Protein AF-A0ABD0AKC5-F1 (afdb_monomer_lite)

Organism: Limosilactobacillus fermentum (NCBI:txid1613)

Foldseek 3Di:
DAPQQAPPALQQTQGPHHPDDPVLVQLLVQLLVCLVVVVDPVSVVLVCLCVVCVVLPVPDDDDNVSCPSVSVSSVNSSVSSVVVVCVVCVVCVVVVVVVVVVVVVVVVCSSVVRLRNDWDVVLLVVLVVVVQVQAQAEEEDDPDQCVVVVCCVSVPDDPQLQLCWAPHRPDPVDPDHGATGRRYGYDDPPDDDDARYKYWYFPVCCVRCVVVCPQWAFDDWDATSNTITTITTHD

pLDDT: mean 89.22, std 8.72, range [54.69, 97.62]

Sequence (235 aa):
MFLHGSDSLAWNSVPGYGAYYAFALPFFLMGLYVIIKRRKIYDWFILANLIAVIPTLMIVIPNYNHWIFLHFPVLLTIAIGVNLVTQRVREIVPVMIVTYAISLGMFIPAYFNQAGTGWIIQSANVLKTLETNNYKKVYFTSSQGDFLLMVRDFLPVSPYKYQATKDHPYSKTILAVSSKYDNFETLTPETKVKSNSLILVDQSLLPQVQGMLGKDKYQKTVTINNIKYNVYYHA

Radius of gyration: 25.59 Å; chains: 1; bounding box: 60×28×72 Å

Secondary structure (DSSP, 8-state):
-TTTS--S-TTT-BTTB-SS-GGGHHHHHHHHHHHHHH--HHHHHHHHHHHHHHHHHHHS---TTTTHHHHHHHHHHHHHHHHHHHHH-TTHHHHHHHHHHHHHHHHHHHHHT-TTSS--THHHHHHHHTTGGGSSEEEEE-S-TTHHHHHHHHS---HHHHHHHSSSTT-SS--S-SSEETTEEE--TT--PPSSEEEEEETTTHHHHTTT-TT-EEEEEEEETTEEEEEEEE-

Structure (mmCIF, N/CA/C/O backbone):
data_AF-A0ABD0AKC5-F1
#
_entry.id   AF-A0ABD0AKC5-F1
#
loop_
_atom_site.group_PDB
_atom_site.id
_atom_site.type_symbol
_atom_site.label_atom_id
_atom_site.label_alt_id
_atom_site.label_comp_id
_atom_site.label_asym_id
_atom_site.label_entity_id
_atom_site.label_seq_id
_atom_site.pdbx_PDB_ins_code
_atom_site.Cartn_x
_atom_site.Cartn_y
_atom_site.Cartn_z
_atom_site.occupancy
_atom_site.B_iso_or_equiv
_atom_site.auth_seq_id
_atom_site.auth_comp_id
_atom_site.auth_asym_id
_atom_site.auth_atom_id
_atom_site.pdbx_PDB_model_num
ATOM 1 N N . MET A 1 1 ? -5.461 11.783 8.874 1.00 62.78 1 MET A N 1
ATOM 2 C CA . MET A 1 1 ? -5.815 10.368 9.111 1.00 62.78 1 MET A CA 1
ATOM 3 C C . MET A 1 1 ? -7.200 10.153 9.730 1.00 62.78 1 MET A C 1
ATOM 5 O O . MET A 1 1 ? -8.075 9.751 8.985 1.00 62.78 1 MET A O 1
ATOM 9 N N . PHE A 1 2 ? -7.471 10.449 11.014 1.00 61.47 2 PHE A N 1
ATOM 10 C CA . PHE A 1 2 ? -8.797 10.153 11.610 1.00 61.47 2 PHE A CA 1
ATOM 11 C C . PHE A 1 2 ? -9.959 11.009 11.089 1.00 61.47 2 PHE A C 1
ATOM 13 O O . PHE A 1 2 ? -11.057 10.494 10.927 1.00 61.47 2 PHE A O 1
ATOM 20 N N . LEU A 1 3 ? -9.721 12.294 10.807 1.00 62.16 3 LEU A N 1
ATOM 21 C CA . LEU A 1 3 ? -10.761 13.199 10.295 1.00 62.16 3 LEU A CA 1
ATOM 22 C C . LEU A 1 3 ? -10.860 13.177 8.763 1.00 62.16 3 LEU A C 1
ATOM 24 O O . LEU A 1 3 ? -11.950 13.186 8.211 1.00 62.16 3 LEU A O 1
ATOM 28 N N . HIS A 1 4 ? -9.715 13.113 8.077 1.00 64.81 4 HIS A N 1
ATOM 29 C CA . HIS A 1 4 ? -9.645 13.155 6.608 1.00 64.81 4 HIS A CA 1
ATOM 30 C C . HIS A 1 4 ? -9.629 11.774 5.934 1.00 64.81 4 HIS A C 1
ATOM 32 O O . HIS A 1 4 ? -9.607 11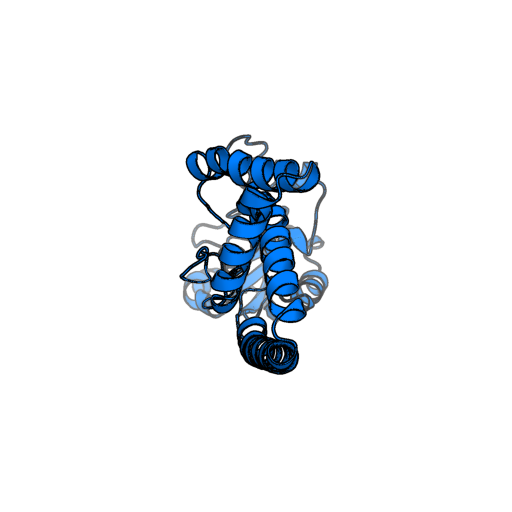.683 4.711 1.00 64.81 4 HIS A O 1
ATOM 38 N N . GLY A 1 5 ? -9.563 10.689 6.706 1.00 66.31 5 GLY A N 1
ATOM 39 C CA . GLY A 1 5 ? -9.538 9.322 6.186 1.00 66.31 5 GLY A CA 1
ATOM 40 C C . GLY A 1 5 ? -8.238 8.875 5.516 1.00 66.31 5 GLY A C 1
ATOM 41 O O . GLY A 1 5 ? -8.074 7.698 5.239 1.00 66.31 5 GLY A O 1
ATOM 42 N N . SER A 1 6 ? -7.273 9.767 5.295 1.00 73.50 6 SER A N 1
ATOM 43 C CA . SER A 1 6 ? -6.054 9.432 4.555 1.00 73.50 6 SER A CA 1
ATOM 44 C C . SER A 1 6 ? -4.778 9.796 5.313 1.00 73.50 6 SER A C 1
ATOM 46 O O . SER A 1 6 ? -4.760 10.733 6.126 1.00 73.50 6 SER A O 1
ATOM 48 N N . ASP A 1 7 ? -3.729 9.014 5.066 1.00 71.50 7 ASP A N 1
ATOM 49 C CA . ASP A 1 7 ? -2.328 9.316 5.376 1.00 71.50 7 ASP A CA 1
ATOM 50 C C . ASP A 1 7 ? -1.549 9.767 4.127 1.00 71.50 7 ASP A C 1
ATOM 52 O O . ASP A 1 7 ? -0.324 9.796 4.157 1.00 71.50 7 ASP A O 1
ATOM 56 N N . SER A 1 8 ? -2.246 10.127 3.039 1.00 72.38 8 SER A N 1
ATOM 57 C CA . SER A 1 8 ? -1.707 10.452 1.706 1.00 72.38 8 SER A CA 1
ATOM 58 C C . SER A 1 8 ? -1.009 9.302 0.969 1.00 72.38 8 SER A C 1
ATOM 60 O O . SER A 1 8 ? -0.543 9.491 -0.152 1.00 72.38 8 SER A O 1
ATOM 62 N N . LEU A 1 9 ? -1.003 8.096 1.543 1.00 71.12 9 LEU A N 1
ATOM 63 C CA . LEU A 1 9 ? -0.465 6.894 0.921 1.00 71.12 9 LEU A CA 1
ATOM 64 C C . LEU A 1 9 ? -1.629 6.011 0.456 1.00 71.12 9 LEU A C 1
ATOM 66 O O . LEU A 1 9 ? -2.340 5.414 1.266 1.00 71.12 9 LEU A O 1
ATOM 70 N N . ALA A 1 10 ? -1.824 5.924 -0.862 1.00 69.31 10 ALA A N 1
ATOM 71 C CA . ALA A 1 10 ? -2.950 5.203 -1.469 1.00 69.31 10 ALA A CA 1
ATOM 72 C C . ALA A 1 10 ? -2.955 3.692 -1.160 1.00 69.31 10 ALA A C 1
ATOM 74 O O . ALA A 1 10 ? -4.002 3.057 -1.200 1.00 69.31 10 ALA A O 1
ATOM 75 N N . TRP A 1 11 ? -1.798 3.120 -0.814 1.00 70.25 11 TRP A N 1
ATOM 76 C CA . TRP A 1 11 ? -1.674 1.715 -0.414 1.00 70.25 11 TRP A CA 1
ATOM 77 C C . TRP A 1 11 ? -2.023 1.458 1.061 1.00 70.25 11 TRP A C 1
ATOM 79 O O . TRP A 1 11 ? -2.238 0.312 1.445 1.00 70.25 11 TRP A O 1
ATOM 89 N N . ASN A 1 12 ? -2.073 2.501 1.897 1.00 73.69 12 ASN A N 1
ATOM 90 C CA . ASN A 1 12 ? -2.395 2.401 3.324 1.00 73.69 12 ASN A CA 1
ATOM 91 C C . ASN A 1 12 ? -3.810 2.890 3.651 1.00 73.69 12 ASN A C 1
ATOM 93 O O . ASN A 1 12 ? -4.319 2.612 4.737 1.00 73.69 12 ASN A O 1
ATOM 97 N N . SER A 1 13 ? -4.423 3.686 2.771 1.00 75.69 13 SER A N 1
ATOM 98 C CA . SER A 1 13 ? -5.664 4.381 3.085 1.00 75.69 13 SER A CA 1
ATOM 99 C C . SER A 1 13 ? -6.552 4.596 1.874 1.00 75.69 13 SER A C 1
ATOM 101 O O . SER A 1 13 ? -6.077 4.906 0.786 1.00 75.69 13 SER A O 1
ATOM 103 N N . VAL A 1 14 ? -7.863 4.500 2.103 1.00 79.19 14 VAL A N 1
ATOM 104 C CA . VAL A 1 14 ? -8.875 4.898 1.125 1.00 79.19 14 VAL A CA 1
ATOM 105 C C . VAL A 1 14 ? -9.334 6.316 1.471 1.00 79.19 14 VAL A C 1
ATOM 107 O O . VAL A 1 14 ? -9.988 6.496 2.500 1.00 79.19 14 VAL A O 1
ATOM 110 N N . PRO A 1 15 ? -9.022 7.340 0.651 1.00 77.44 15 PRO A N 1
ATOM 111 C CA . PRO A 1 15 ? -9.558 8.687 0.809 1.00 77.44 15 PRO A CA 1
ATOM 112 C C . PRO A 1 15 ? -11.043 8.729 1.190 1.00 77.44 15 PRO A C 1
ATOM 114 O O . PRO A 1 15 ? -11.877 8.081 0.562 1.00 77.44 15 PRO A O 1
ATOM 117 N N . GLY A 1 16 ? -11.365 9.496 2.234 1.00 79.75 16 GLY A N 1
ATOM 118 C CA . GLY A 1 16 ? -12.722 9.601 2.782 1.00 79.75 16 GLY A CA 1
ATOM 119 C C . GLY A 1 16 ? -13.092 8.535 3.820 1.00 79.75 16 GLY A C 1
ATOM 120 O O . GLY A 1 16 ? -14.077 8.719 4.531 1.00 79.75 16 GLY A O 1
ATOM 121 N N . TYR A 1 17 ? -12.291 7.478 3.986 1.00 82.31 17 TYR A N 1
ATOM 122 C CA . TYR A 1 17 ? -12.530 6.411 4.961 1.00 82.31 17 TYR A CA 1
ATOM 123 C C . TYR A 1 17 ? -11.398 6.341 5.986 1.00 82.31 17 TYR A C 1
ATOM 125 O O . TYR A 1 17 ? -10.287 5.914 5.692 1.00 82.31 17 TYR A O 1
ATOM 133 N N . GLY A 1 18 ? -11.686 6.784 7.212 1.00 80.25 18 GLY A N 1
ATOM 134 C CA . GLY A 1 18 ? -10.764 6.659 8.342 1.00 80.25 18 GLY A CA 1
ATOM 135 C C . GLY A 1 18 ? -10.612 5.228 8.845 1.00 80.25 18 GLY A C 1
ATOM 136 O O . GLY A 1 18 ? -11.422 4.359 8.538 1.00 80.25 18 GLY A O 1
ATOM 137 N N . ALA A 1 19 ? -9.613 5.014 9.709 1.00 82.19 19 ALA A N 1
ATOM 138 C CA . ALA A 1 19 ? -9.409 3.733 10.402 1.00 82.19 19 ALA A CA 1
ATOM 139 C C . ALA A 1 19 ? -10.653 3.265 11.176 1.00 82.19 19 ALA A C 1
ATOM 141 O O . ALA A 1 19 ? -10.875 2.070 11.349 1.00 82.19 19 ALA A O 1
ATOM 142 N N . TYR A 1 20 ? -11.462 4.221 11.634 1.00 88.12 20 TYR A N 1
ATOM 143 C CA . TYR A 1 20 ? -12.799 3.980 12.154 1.00 88.12 20 TYR A CA 1
ATOM 144 C C . TYR A 1 20 ? -13.758 4.958 11.490 1.00 88.12 20 TYR A C 1
ATOM 146 O O . TYR A 1 20 ? -13.384 6.088 11.161 1.00 88.12 20 TYR A O 1
ATOM 154 N N . TYR A 1 21 ? -15.014 4.552 11.355 1.00 88.06 21 TYR A N 1
ATOM 155 C CA . TYR A 1 21 ? -16.057 5.458 10.904 1.00 88.06 21 TYR A CA 1
ATOM 156 C C . TYR A 1 21 ? -16.278 6.596 11.906 1.00 88.06 21 TYR A C 1
ATOM 158 O O . TYR A 1 21 ? -16.254 6.381 13.117 1.00 88.06 21 TYR A O 1
ATOM 166 N N . ALA A 1 22 ? -16.564 7.804 11.415 1.00 87.69 22 ALA A N 1
ATOM 167 C CA . ALA A 1 22 ? -16.779 8.976 12.268 1.00 87.69 22 ALA A CA 1
ATOM 168 C C . ALA A 1 22 ? -17.939 8.785 13.265 1.00 87.69 22 ALA A C 1
ATOM 170 O O . ALA A 1 22 ? -17.853 9.224 14.411 1.00 87.69 22 ALA A O 1
ATOM 171 N N . PHE A 1 23 ? -18.988 8.050 12.876 1.00 90.31 23 PHE A N 1
ATOM 172 C CA . PHE A 1 23 ? -20.104 7.715 13.768 1.00 90.31 23 PHE A CA 1
ATOM 173 C C . PHE A 1 23 ? -19.713 6.749 14.903 1.00 90.31 23 PHE A C 1
ATOM 175 O O . PHE A 1 23 ? -20.510 6.528 15.811 1.00 90.31 23 PHE A O 1
ATOM 182 N N . ALA A 1 24 ? -18.501 6.178 14.890 1.00 92.75 24 ALA A N 1
ATOM 183 C CA . ALA A 1 24 ? -17.979 5.378 15.995 1.00 92.75 24 ALA A CA 1
ATOM 184 C C . ALA A 1 24 ? -17.499 6.241 17.181 1.00 92.75 24 ALA A C 1
ATOM 186 O O . ALA A 1 24 ? -17.374 5.740 18.300 1.00 92.75 24 ALA A O 1
ATOM 187 N N . LEU A 1 25 ? -17.249 7.540 16.961 1.00 92.94 25 LEU A N 1
ATOM 188 C CA . LEU A 1 25 ? -16.704 8.452 17.970 1.00 92.94 25 LEU A CA 1
ATOM 189 C C . LEU A 1 25 ? -17.579 8.569 19.236 1.00 92.94 25 LEU A C 1
ATOM 191 O O . LEU A 1 25 ? -17.021 8.471 20.330 1.00 92.94 25 LEU A O 1
ATOM 195 N N . PRO A 1 26 ? -18.919 8.704 19.161 1.00 94.19 26 PRO A N 1
ATOM 196 C CA . PRO A 1 26 ? -19.761 8.698 20.357 1.00 94.19 26 PRO A CA 1
ATOM 197 C C . PRO A 1 26 ? -19.602 7.420 21.189 1.00 94.19 26 PRO A C 1
ATOM 199 O O . PRO A 1 26 ? -19.518 7.487 22.414 1.00 94.19 26 PRO A O 1
ATOM 202 N N . PHE A 1 27 ? -19.489 6.255 20.544 1.00 96.19 27 PHE A N 1
ATOM 203 C CA . PHE A 1 27 ? -19.272 4.991 21.250 1.00 96.19 27 PHE A CA 1
ATOM 204 C C . PHE A 1 27 ? -17.883 4.928 21.886 1.00 96.19 27 PHE A C 1
ATOM 206 O O . PHE A 1 27 ? -17.760 4.462 23.014 1.00 96.19 27 PHE A O 1
ATOM 213 N N . PHE A 1 28 ? -16.849 5.454 21.226 1.00 96.56 28 PHE A N 1
ATOM 214 C CA . PHE A 1 28 ? -15.532 5.604 21.845 1.00 96.56 28 PHE A CA 1
ATOM 215 C C . PHE A 1 28 ? -15.601 6.455 23.124 1.00 96.56 28 PHE A C 1
ATOM 217 O O . PHE A 1 28 ? -15.112 6.026 24.167 1.00 96.56 28 PHE A O 1
ATOM 224 N N . LEU A 1 29 ? -16.261 7.619 23.085 1.00 96.94 29 LEU A N 1
ATOM 225 C CA . LEU A 1 29 ? -16.409 8.495 24.255 1.00 96.94 29 LEU A CA 1
ATOM 226 C C . LEU A 1 29 ? -17.190 7.817 25.392 1.00 96.94 29 LEU A C 1
ATOM 228 O O . LEU A 1 29 ? -16.784 7.886 26.553 1.00 96.94 29 LEU A O 1
ATOM 232 N N . MET A 1 30 ? -18.273 7.105 25.065 1.00 96.81 30 MET A N 1
ATOM 233 C CA . MET A 1 30 ? -19.038 6.325 26.044 1.00 96.81 30 MET A CA 1
ATOM 234 C C . MET A 1 30 ? -18.205 5.193 26.651 1.00 96.81 30 MET A C 1
ATOM 236 O O . MET A 1 30 ? -18.252 4.966 27.860 1.00 96.81 30 MET A O 1
ATOM 240 N N . GLY A 1 31 ? -17.414 4.499 25.834 1.00 97.56 31 GLY A N 1
ATOM 241 C CA . GLY A 1 31 ? -16.482 3.477 26.293 1.00 97.56 31 GLY A CA 1
ATOM 242 C C . GLY A 1 31 ? -15.428 4.041 27.237 1.00 97.56 31 GLY A C 1
ATOM 243 O O . GLY A 1 31 ? -15.197 3.472 28.304 1.00 97.56 31 GLY A O 1
ATOM 244 N N . LEU A 1 32 ? -14.856 5.196 26.888 1.00 97.62 32 LEU A N 1
ATOM 245 C CA . LEU A 1 32 ? -13.862 5.899 27.694 1.00 97.62 32 LEU A CA 1
ATOM 246 C C . LEU A 1 32 ? -14.435 6.288 29.066 1.00 97.62 32 LEU A C 1
ATOM 248 O O . LEU A 1 32 ? -13.815 6.035 30.100 1.00 97.62 32 LEU A O 1
ATOM 252 N N . TYR A 1 33 ? -15.661 6.818 29.092 1.00 97.00 33 TYR A N 1
ATOM 253 C CA . TYR A 1 33 ? -16.379 7.098 30.337 1.00 97.00 33 TYR A CA 1
ATOM 254 C C . TYR A 1 33 ? -16.534 5.840 31.209 1.00 97.00 33 TYR A C 1
ATOM 256 O O . TYR A 1 33 ? -16.274 5.878 32.415 1.00 97.00 33 TYR A O 1
ATOM 264 N N . VAL A 1 34 ? -16.919 4.708 30.608 1.00 96.94 34 VAL A N 1
ATOM 265 C CA . VAL A 1 34 ? -17.089 3.441 31.333 1.00 96.94 34 VAL A CA 1
ATOM 266 C C . VAL A 1 34 ? -15.777 2.963 31.939 1.00 96.94 34 VAL A C 1
ATOM 268 O O . VAL A 1 34 ? -15.765 2.638 33.124 1.00 96.94 34 VAL A O 1
ATOM 271 N N . ILE A 1 35 ? -14.686 2.916 31.171 1.00 97.06 35 ILE A N 1
ATOM 272 C CA . ILE A 1 35 ? -13.406 2.385 31.666 1.00 97.06 35 ILE A CA 1
ATOM 273 C C . ILE A 1 35 ? -12.821 3.262 32.783 1.00 97.06 35 ILE A C 1
ATOM 275 O O . ILE A 1 35 ? -12.362 2.731 33.795 1.00 97.06 35 ILE A O 1
ATOM 279 N N . ILE A 1 36 ? -12.943 4.593 32.675 1.00 96.69 36 ILE A N 1
ATOM 280 C CA . ILE A 1 36 ? -12.484 5.545 33.703 1.00 96.69 36 ILE A CA 1
ATOM 281 C C . ILE A 1 36 ? -13.278 5.396 35.009 1.00 96.69 36 ILE A C 1
ATOM 283 O O . ILE A 1 36 ? -12.717 5.554 36.099 1.00 96.69 36 ILE A O 1
ATOM 287 N N . LYS A 1 37 ? -14.579 5.094 34.916 1.00 96.12 37 LYS A N 1
ATOM 288 C CA . LYS A 1 37 ? -15.454 4.924 36.084 1.00 96.12 37 LYS A CA 1
ATOM 289 C C . LYS A 1 37 ? -15.337 3.534 36.712 1.00 96.12 37 LYS A C 1
ATOM 291 O O . LYS A 1 37 ? -15.338 3.417 37.932 1.00 96.12 37 LYS A O 1
ATOM 296 N N . ARG A 1 38 ? -15.271 2.485 35.890 1.00 95.44 38 ARG A N 1
ATOM 297 C CA . ARG A 1 38 ? -15.303 1.080 36.321 1.00 95.44 38 ARG A CA 1
ATOM 298 C C . ARG A 1 38 ? -13.973 0.613 36.913 1.00 95.44 38 ARG A C 1
ATOM 300 O O . ARG A 1 38 ? -14.005 -0.186 37.845 1.00 95.44 38 ARG A O 1
ATOM 307 N N . ARG A 1 39 ? -12.840 1.120 36.406 1.00 91.31 39 ARG A N 1
ATOM 308 C CA . ARG A 1 39 ? -11.480 0.935 36.958 1.00 91.31 39 ARG A CA 1
ATOM 309 C C . ARG A 1 39 ? -11.092 -0.516 37.274 1.00 91.31 39 ARG A C 1
ATOM 311 O O . ARG A 1 39 ? -10.357 -0.768 38.230 1.00 91.31 39 ARG A O 1
ATOM 318 N N . LYS A 1 40 ? -11.568 -1.487 36.493 1.00 94.88 40 LYS A N 1
ATOM 319 C CA . LYS A 1 40 ? -11.130 -2.884 36.634 1.00 94.88 40 LYS A CA 1
ATOM 320 C C . LYS A 1 40 ? -9.735 -3.078 36.042 1.00 94.88 40 LYS A C 1
ATOM 322 O O . LYS A 1 40 ? -9.261 -2.254 35.269 1.00 94.88 40 LYS A O 1
ATOM 327 N N . ILE A 1 41 ? -9.080 -4.192 36.366 1.00 95.06 41 ILE A N 1
ATOM 328 C CA . ILE A 1 41 ? -7.706 -4.470 35.909 1.00 95.06 41 ILE A CA 1
ATOM 329 C C . ILE A 1 41 ? -7.546 -4.378 34.381 1.00 95.06 41 ILE A C 1
ATOM 331 O O . ILE A 1 41 ? -6.589 -3.796 33.882 1.00 95.06 41 ILE A O 1
ATOM 335 N N . TYR A 1 42 ? -8.529 -4.868 33.629 1.00 93.81 42 TYR A N 1
ATOM 336 C CA . TYR A 1 42 ? -8.536 -4.783 32.171 1.00 93.81 42 TYR A CA 1
ATOM 337 C C . TYR A 1 42 ? -8.838 -3.366 31.650 1.00 93.81 42 TYR A C 1
ATOM 339 O O . TYR A 1 42 ? -8.382 -3.010 30.569 1.00 93.81 42 TYR A O 1
ATOM 347 N N . ASP A 1 43 ? -9.549 -2.534 32.419 1.00 95.69 43 ASP A N 1
ATOM 348 C CA . ASP A 1 43 ? -9.749 -1.117 32.086 1.00 95.69 43 ASP A CA 1
ATOM 349 C C . ASP A 1 43 ? -8.420 -0.361 32.204 1.00 95.69 43 ASP A C 1
ATOM 351 O O . ASP A 1 43 ? -8.073 0.424 31.324 1.00 95.69 43 ASP A O 1
ATOM 355 N N . TRP A 1 44 ? -7.635 -0.657 33.247 1.00 95.19 44 TRP A N 1
ATOM 356 C CA . TRP A 1 44 ? -6.282 -0.122 33.410 1.00 95.19 44 TRP A CA 1
ATOM 357 C C . TRP A 1 44 ? -5.347 -0.551 32.289 1.00 95.19 44 TRP A C 1
ATOM 359 O O . TRP A 1 44 ? -4.584 0.275 31.800 1.00 95.19 44 TRP A O 1
ATOM 369 N N . PHE A 1 45 ? -5.438 -1.802 31.838 1.00 94.94 45 PHE A N 1
ATOM 370 C CA . PHE A 1 45 ? -4.678 -2.263 30.680 1.00 94.94 45 PHE A CA 1
ATOM 371 C C . PHE A 1 45 ? -5.021 -1.459 29.416 1.00 94.94 45 PHE A C 1
ATOM 373 O O . PHE A 1 45 ? -4.118 -0.984 28.729 1.00 94.94 45 PHE A O 1
ATOM 380 N N . ILE A 1 46 ? -6.309 -1.242 29.126 1.00 95.75 46 ILE A N 1
ATOM 381 C CA . ILE A 1 46 ? -6.742 -0.445 27.965 1.00 95.75 46 ILE A CA 1
ATOM 382 C C . ILE A 1 46 ? -6.253 1.007 28.086 1.00 95.75 46 ILE A C 1
ATOM 384 O O . ILE A 1 46 ? -5.679 1.539 27.136 1.00 95.75 46 ILE A O 1
ATOM 388 N N . LEU A 1 47 ? -6.429 1.635 29.253 1.00 95.81 47 LEU A N 1
ATOM 389 C CA . LEU A 1 47 ? -5.986 3.011 29.507 1.00 95.81 47 LEU A CA 1
ATOM 390 C C . LEU A 1 47 ? -4.464 3.157 29.392 1.00 95.81 47 LEU A C 1
ATOM 392 O O . LEU A 1 47 ? -3.990 4.100 28.764 1.00 95.81 47 LEU A O 1
ATOM 396 N N . ALA A 1 48 ? -3.702 2.212 29.944 1.00 94.38 48 ALA A N 1
ATOM 397 C CA . ALA A 1 48 ? -2.249 2.199 29.830 1.00 94.38 48 ALA A CA 1
ATOM 398 C C . ALA A 1 48 ? -1.809 2.110 28.364 1.00 94.38 48 ALA A C 1
ATOM 400 O O . ALA A 1 48 ? -0.921 2.853 27.963 1.00 94.38 48 ALA A O 1
ATOM 401 N N . ASN A 1 49 ? -2.467 1.281 27.544 1.00 93.06 49 ASN A N 1
ATOM 402 C CA . ASN A 1 49 ? -2.189 1.209 26.107 1.00 93.06 49 ASN A CA 1
ATOM 403 C C . ASN A 1 49 ? -2.522 2.526 25.384 1.00 93.06 49 ASN A C 1
ATOM 405 O O . ASN A 1 49 ? -1.715 2.992 24.585 1.00 93.06 49 ASN A O 1
ATOM 409 N N . LEU A 1 50 ? -3.663 3.163 25.682 1.00 93.19 50 LEU A N 1
ATOM 410 C CA . LEU A 1 50 ? -4.008 4.471 25.101 1.00 93.19 50 LEU A CA 1
ATOM 411 C C . LEU A 1 50 ? -2.947 5.534 25.417 1.00 93.19 50 LEU A C 1
ATOM 413 O O . LEU A 1 50 ? -2.566 6.305 24.540 1.00 93.19 50 LEU A O 1
ATOM 417 N N . ILE A 1 51 ? -2.450 5.556 26.656 1.00 93.00 51 ILE A N 1
ATOM 418 C CA . ILE A 1 51 ? -1.430 6.513 27.102 1.00 93.00 51 ILE A CA 1
ATOM 419 C C . ILE A 1 51 ? -0.057 6.171 26.506 1.00 93.00 51 ILE A C 1
ATOM 421 O O . ILE A 1 51 ? 0.652 7.065 26.051 1.00 93.00 51 ILE A O 1
ATOM 425 N N . ALA A 1 52 ? 0.311 4.889 26.454 1.00 90.31 52 ALA A N 1
ATOM 426 C CA . ALA A 1 52 ? 1.606 4.424 25.955 1.00 90.31 52 ALA A CA 1
ATOM 427 C C . ALA A 1 52 ? 1.835 4.731 24.467 1.00 90.31 52 ALA A C 1
ATOM 429 O O . ALA A 1 52 ? 2.978 4.802 24.018 1.00 90.31 52 ALA A O 1
ATOM 430 N N . VAL A 1 53 ? 0.767 4.949 23.698 1.00 87.75 53 VAL A N 1
ATOM 431 C CA . VAL A 1 53 ? 0.881 5.351 22.294 1.00 87.75 53 VAL A CA 1
ATOM 432 C C . VAL A 1 53 ? 1.250 6.836 22.147 1.00 87.75 53 VAL A C 1
ATOM 434 O O . VAL A 1 53 ? 1.869 7.192 21.147 1.00 87.75 53 VAL A O 1
ATOM 437 N N . ILE A 1 54 ? 0.978 7.698 23.140 1.00 87.94 54 ILE A N 1
ATOM 438 C CA . ILE A 1 54 ? 1.244 9.150 23.062 1.00 87.94 54 ILE A CA 1
ATOM 439 C C . ILE A 1 54 ? 2.711 9.464 22.709 1.00 87.94 54 ILE A C 1
ATOM 441 O O . ILE A 1 54 ? 2.919 10.207 21.750 1.00 87.94 54 ILE A O 1
ATOM 445 N N . PRO A 1 55 ? 3.738 8.884 23.368 1.00 87.69 55 PRO A N 1
ATOM 446 C CA . PRO A 1 55 ? 5.131 9.104 22.973 1.00 87.69 55 PRO A CA 1
ATOM 447 C C . PRO A 1 55 ? 5.420 8.728 21.514 1.00 87.69 55 PRO A C 1
ATOM 449 O O . PRO A 1 55 ? 6.130 9.447 20.817 1.00 87.69 55 PRO A O 1
ATOM 452 N N . THR A 1 56 ? 4.826 7.636 21.023 1.00 81.62 56 THR A N 1
ATOM 453 C CA . THR A 1 56 ? 4.993 7.195 19.628 1.00 81.62 56 THR A CA 1
ATOM 454 C C . THR A 1 56 ? 4.428 8.234 18.657 1.00 81.62 56 THR A C 1
ATOM 456 O O . THR A 1 56 ? 5.073 8.549 17.660 1.00 81.62 56 THR A O 1
ATOM 459 N N . LEU A 1 57 ? 3.269 8.823 18.983 1.00 80.12 57 LEU A N 1
ATOM 460 C CA . LEU A 1 57 ? 2.651 9.900 18.197 1.00 80.12 57 LEU A CA 1
ATOM 461 C C . LEU A 1 57 ? 3.499 11.177 18.155 1.00 80.12 57 LEU A C 1
ATOM 463 O O . LEU A 1 57 ? 3.371 11.952 17.212 1.00 80.12 57 LEU A O 1
ATOM 467 N N . MET A 1 58 ? 4.332 11.411 19.173 1.00 84.56 58 MET A N 1
ATOM 468 C CA . MET A 1 58 ? 5.187 12.598 19.261 1.00 84.56 58 MET A CA 1
ATOM 469 C C . MET A 1 58 ? 6.515 12.441 18.510 1.00 84.56 58 MET A C 1
ATOM 471 O O . MET A 1 58 ? 7.087 13.441 18.087 1.00 84.56 58 MET A O 1
ATOM 475 N N . ILE A 1 59 ? 7.019 11.212 18.362 1.00 86.12 59 ILE A N 1
ATOM 476 C CA . ILE A 1 59 ? 8.341 10.936 17.773 1.00 86.12 59 ILE A CA 1
ATOM 477 C C . ILE A 1 59 ? 8.236 10.581 16.286 1.00 86.12 59 ILE A C 1
ATOM 479 O O . ILE A 1 59 ? 9.105 10.945 15.495 1.00 86.12 59 ILE A O 1
ATOM 483 N N . VAL A 1 60 ? 7.191 9.848 15.897 1.00 82.12 60 VAL A N 1
ATOM 484 C CA . VAL A 1 60 ? 7.068 9.271 14.556 1.00 82.12 60 VAL A CA 1
ATOM 485 C C . VAL A 1 60 ? 6.025 10.032 13.754 1.00 82.12 60 VAL A C 1
ATOM 487 O O . VAL A 1 60 ? 4.917 10.249 14.240 1.00 82.12 60 VAL A O 1
ATOM 490 N N . ILE A 1 61 ? 6.345 10.370 12.497 1.00 80.88 61 ILE A N 1
ATOM 491 C CA . ILE A 1 61 ? 5.366 10.939 11.563 1.00 80.88 61 ILE A CA 1
ATOM 492 C C . ILE A 1 61 ? 4.212 9.934 11.394 1.00 80.88 61 ILE A C 1
ATOM 494 O O . ILE A 1 61 ? 4.427 8.815 10.908 1.00 80.88 61 ILE A O 1
ATOM 498 N N . PRO A 1 62 ? 2.986 10.307 11.791 1.00 74.44 62 PRO A N 1
ATOM 499 C CA . PRO A 1 62 ? 1.819 9.447 11.702 1.00 74.44 62 PRO A CA 1
ATOM 500 C C . PRO A 1 62 ? 1.539 8.860 10.321 1.00 74.44 62 PRO A C 1
ATOM 502 O O . PRO A 1 62 ? 1.342 9.596 9.358 1.00 74.44 62 PRO A O 1
ATOM 505 N N . ASN A 1 63 ? 1.405 7.538 10.253 1.00 79.75 63 ASN A N 1
ATOM 506 C CA . ASN A 1 63 ? 0.726 6.842 9.161 1.00 79.75 63 ASN A CA 1
ATOM 507 C C . ASN A 1 63 ? -0.052 5.643 9.733 1.00 79.75 63 ASN A C 1
ATOM 509 O O . ASN A 1 63 ? 0.087 5.325 10.920 1.00 79.75 63 ASN A O 1
ATOM 513 N N . TYR A 1 64 ? -0.863 4.974 8.908 1.00 76.69 64 TYR A N 1
ATOM 514 C CA . TYR A 1 64 ? -1.688 3.851 9.377 1.00 76.69 64 TYR A CA 1
ATOM 515 C C . TYR A 1 64 ? -0.852 2.721 9.999 1.00 76.69 64 TYR A C 1
ATOM 517 O O . TYR A 1 64 ? -1.245 2.153 11.016 1.00 76.69 64 TYR A O 1
ATOM 525 N N . ASN A 1 65 ? 0.342 2.456 9.464 1.00 77.38 65 ASN A N 1
ATOM 526 C CA . ASN A 1 65 ? 1.226 1.397 9.956 1.00 77.38 65 ASN A CA 1
ATOM 527 C C . ASN A 1 65 ? 1.829 1.730 11.329 1.00 77.38 65 ASN A C 1
ATOM 529 O O . ASN A 1 65 ? 1.864 0.881 12.216 1.00 77.38 65 ASN A O 1
ATOM 533 N N . HIS A 1 66 ? 2.258 2.975 11.547 1.00 77.75 66 HIS A N 1
ATOM 534 C CA . 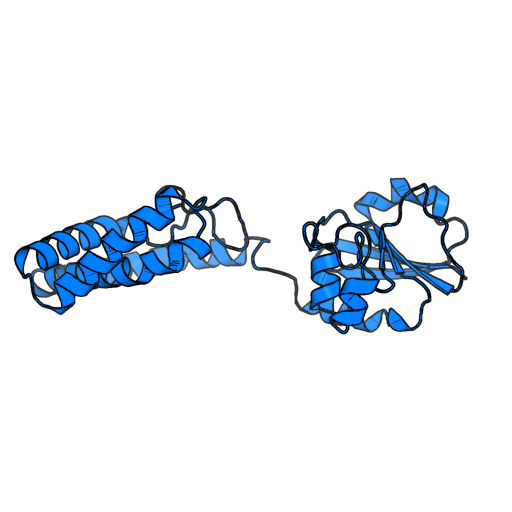HIS A 1 66 ? 2.811 3.422 12.829 1.00 77.75 66 HIS A CA 1
ATOM 535 C C . HIS A 1 66 ? 1.752 3.452 13.938 1.00 77.75 66 HIS A C 1
ATOM 537 O O . HIS A 1 66 ? 2.078 3.343 15.118 1.00 77.75 66 HIS A O 1
ATOM 543 N N . TRP A 1 67 ? 0.478 3.598 13.572 1.00 79.69 67 TRP A N 1
ATOM 544 C CA . TRP A 1 67 ? -0.637 3.694 14.514 1.00 79.69 67 TRP A CA 1
ATOM 545 C C . TRP A 1 67 ? -1.309 2.353 14.806 1.00 79.69 67 TRP A C 1
ATOM 547 O O . TRP A 1 67 ? -2.305 2.319 15.529 1.00 79.69 67 TRP A O 1
ATOM 557 N N . ILE A 1 68 ? -0.741 1.239 14.335 1.00 82.81 68 ILE A N 1
ATOM 558 C CA . ILE A 1 68 ? -1.309 -0.095 14.553 1.00 82.81 68 ILE A CA 1
ATOM 559 C C . ILE A 1 68 ? -1.528 -0.414 16.040 1.00 82.81 68 ILE A C 1
ATOM 561 O O . ILE A 1 68 ? -2.544 -1.000 16.414 1.00 82.81 68 ILE A O 1
ATOM 565 N N . PHE A 1 69 ? -0.639 0.073 16.909 1.00 82.56 69 PHE A N 1
ATOM 566 C CA . PHE A 1 69 ? -0.743 -0.092 18.360 1.00 82.56 69 PHE A CA 1
ATOM 567 C C . PHE A 1 69 ? -1.880 0.723 18.993 1.00 82.56 69 PHE A C 1
ATOM 569 O O . PHE A 1 69 ? -2.357 0.369 20.068 1.00 82.56 69 PHE A O 1
ATOM 576 N N . LEU A 1 70 ? -2.360 1.779 18.326 1.00 88.62 70 LEU A N 1
ATOM 577 C CA . LEU A 1 70 ? -3.537 2.541 18.750 1.00 88.62 70 LEU A CA 1
ATOM 578 C C . LEU A 1 70 ? -4.841 1.814 18.406 1.00 88.62 70 LEU A C 1
ATOM 580 O O . LEU A 1 70 ? -5.846 1.999 19.095 1.00 88.62 70 LEU A O 1
ATOM 584 N N . HIS A 1 71 ? -4.840 0.994 17.349 1.00 88.44 71 HIS A N 1
ATOM 585 C CA . HIS A 1 71 ? -6.053 0.343 16.858 1.00 88.44 71 HIS A CA 1
ATOM 586 C C . HIS A 1 71 ? -6.684 -0.579 17.884 1.00 88.44 71 HIS A C 1
ATOM 588 O O . HIS A 1 71 ? -7.885 -0.492 18.144 1.00 88.44 71 HIS A O 1
ATOM 594 N N . PHE A 1 72 ? -5.865 -1.392 18.537 1.00 89.38 72 PHE A N 1
ATOM 595 C CA . PHE A 1 72 ? -6.337 -2.330 19.539 1.00 89.38 72 PHE A CA 1
ATOM 596 C C . PHE A 1 72 ? -7.071 -1.663 20.727 1.00 89.38 72 PHE A C 1
ATOM 598 O O . PHE A 1 72 ? -8.248 -1.970 20.943 1.00 89.38 72 PHE A O 1
ATOM 605 N N . PRO A 1 73 ? -6.469 -0.719 21.482 1.00 93.56 73 PRO A N 1
ATOM 606 C CA . PRO A 1 73 ? -7.146 -0.101 22.621 1.00 93.56 73 PRO A CA 1
ATOM 607 C C . PRO A 1 73 ? -8.347 0.771 22.223 1.00 93.56 73 PRO A C 1
ATOM 609 O O . PRO A 1 73 ? -9.331 0.827 22.966 1.00 93.56 73 PRO A O 1
ATOM 612 N N . VAL A 1 74 ? -8.323 1.419 21.053 1.00 94.38 74 VAL A N 1
ATOM 613 C CA . VAL A 1 74 ? -9.468 2.214 20.583 1.00 94.38 74 VAL A CA 1
ATOM 614 C C . VAL A 1 74 ? -10.651 1.321 20.216 1.00 94.38 74 VAL A C 1
ATOM 616 O O . VAL A 1 74 ? -11.767 1.605 20.650 1.00 94.38 74 VAL A O 1
ATOM 619 N N . LEU A 1 75 ? -10.429 0.217 19.494 1.00 94.69 75 LEU A N 1
ATOM 620 C CA . LEU A 1 75 ? -11.494 -0.728 19.139 1.00 94.69 75 LEU A CA 1
ATOM 621 C C . LEU A 1 75 ? -12.130 -1.368 20.377 1.00 94.69 75 LEU A C 1
ATOM 623 O O . LEU A 1 75 ? -13.355 -1.456 20.454 1.00 94.69 75 LEU A O 1
ATOM 627 N N . LEU A 1 76 ? -11.326 -1.747 21.377 1.00 95.88 76 LEU A N 1
ATOM 628 C CA . LEU A 1 76 ? -11.848 -2.243 22.655 1.00 95.88 76 LEU A CA 1
ATOM 629 C C . LEU A 1 76 ? -12.701 -1.192 23.369 1.00 95.88 76 LEU A C 1
ATOM 631 O O . LEU A 1 76 ? -13.776 -1.504 23.882 1.00 95.88 76 LEU A O 1
ATOM 635 N N . THR A 1 77 ? -12.253 0.063 23.369 1.00 97.31 77 THR A N 1
ATOM 636 C CA . THR A 1 77 ? -13.005 1.169 23.971 1.00 97.31 77 THR A CA 1
ATOM 637 C C . THR A 1 77 ? -14.336 1.386 23.242 1.00 97.31 77 THR A C 1
ATOM 639 O O . THR A 1 77 ? -15.380 1.444 23.890 1.00 97.31 77 THR A O 1
ATOM 642 N N . ILE A 1 78 ? -14.336 1.410 21.903 1.00 97.06 78 ILE A N 1
ATOM 643 C CA . ILE A 1 78 ? -15.559 1.486 21.087 1.00 97.06 78 ILE A CA 1
ATOM 644 C C . ILE A 1 78 ? -16.501 0.327 21.428 1.00 97.06 78 ILE A C 1
ATOM 646 O O . ILE A 1 78 ? -17.676 0.566 21.699 1.00 97.06 78 ILE A O 1
ATOM 650 N N . ALA A 1 79 ? -16.000 -0.909 21.482 1.00 96.31 79 ALA A N 1
ATOM 651 C CA . ALA A 1 79 ? -16.808 -2.090 21.784 1.00 96.31 79 ALA A CA 1
ATOM 652 C C . ALA A 1 79 ? -17.481 -2.004 23.166 1.00 96.31 79 ALA A C 1
ATOM 654 O O . ALA A 1 79 ? -18.657 -2.343 23.305 1.00 96.31 79 ALA A O 1
ATOM 655 N N . ILE A 1 80 ? -16.775 -1.494 24.182 1.00 97.19 80 ILE A N 1
ATOM 656 C CA . ILE A 1 80 ? -17.348 -1.251 25.516 1.00 97.19 80 ILE A CA 1
ATOM 657 C C . ILE A 1 80 ? -18.487 -0.226 25.443 1.00 97.19 80 ILE A C 1
ATOM 659 O O . ILE A 1 80 ? -19.534 -0.435 26.060 1.00 97.19 80 ILE A O 1
ATOM 663 N N . GLY A 1 81 ? -18.308 0.857 24.684 1.00 97.19 81 GLY A N 1
ATOM 664 C CA . GLY A 1 81 ? -19.344 1.870 24.489 1.00 97.19 81 GLY A CA 1
ATOM 665 C C . GLY A 1 81 ? -20.564 1.345 23.736 1.00 97.19 81 GLY A C 1
ATOM 666 O O . GLY A 1 81 ? -21.691 1.566 24.176 1.00 97.19 81 GLY A O 1
ATOM 667 N N . VAL A 1 82 ? -20.352 0.589 22.654 1.00 96.38 82 VAL A N 1
ATOM 668 C CA . VAL A 1 82 ? -21.422 -0.094 21.911 1.00 96.38 82 VAL A CA 1
ATOM 669 C C . VAL A 1 82 ? -22.200 -1.030 22.832 1.00 96.38 82 VAL A C 1
ATOM 671 O O . VAL A 1 82 ? -23.428 -0.974 22.867 1.00 96.38 82 VAL A O 1
ATOM 674 N N . ASN A 1 83 ? -21.509 -1.847 23.630 1.00 95.81 83 ASN A N 1
ATOM 675 C CA . ASN A 1 83 ? -22.153 -2.772 24.560 1.00 95.81 83 ASN A CA 1
ATOM 676 C C . ASN A 1 83 ? -23.000 -2.029 25.608 1.00 95.81 83 ASN A C 1
ATOM 678 O O . ASN A 1 83 ? -24.141 -2.403 25.856 1.00 95.81 83 ASN A O 1
ATOM 682 N N . LEU A 1 84 ? -22.494 -0.930 26.181 1.00 95.38 84 LEU A N 1
ATOM 683 C CA . LEU A 1 84 ? -23.273 -0.126 27.129 1.00 95.38 84 LEU A CA 1
ATOM 684 C C . LEU A 1 84 ? -24.555 0.431 26.492 1.00 95.38 84 LEU A C 1
ATOM 686 O O . LEU A 1 84 ? -25.621 0.382 27.107 1.00 95.38 84 LEU A O 1
ATOM 690 N N . VAL A 1 85 ? -24.445 0.999 25.290 1.00 94.56 85 VAL A N 1
ATOM 691 C CA . VAL A 1 85 ? -25.571 1.647 24.607 1.00 94.56 85 VAL A CA 1
ATOM 692 C C . VAL A 1 85 ? -26.623 0.615 24.204 1.00 94.56 85 VAL A C 1
ATOM 694 O O . VAL A 1 85 ? -27.797 0.791 24.513 1.00 94.56 85 VAL A O 1
ATOM 697 N N . THR A 1 86 ? -26.204 -0.499 23.607 1.00 94.25 86 THR A N 1
ATOM 698 C CA . THR A 1 86 ? -27.106 -1.570 23.146 1.00 94.25 86 THR A CA 1
ATOM 699 C C . THR A 1 86 ? -27.778 -2.333 24.290 1.00 94.25 86 THR A C 1
ATOM 701 O O . THR A 1 86 ? -28.912 -2.783 24.140 1.00 94.25 86 THR A O 1
ATOM 704 N N . GLN A 1 87 ? -27.140 -2.434 25.462 1.00 93.81 87 GLN A N 1
ATOM 705 C CA . GLN A 1 87 ? -27.779 -2.988 26.662 1.00 93.81 87 GLN A CA 1
ATOM 706 C C . GLN A 1 87 ? -28.901 -2.096 27.207 1.00 93.81 87 GLN A C 1
ATOM 708 O O . GLN A 1 87 ? -29.846 -2.614 27.801 1.00 93.81 87 GLN A O 1
ATOM 713 N N . ARG A 1 88 ? -28.795 -0.772 27.037 1.00 93.50 88 ARG A N 1
ATOM 714 C CA . ARG A 1 88 ? -29.773 0.200 27.552 1.00 93.50 88 ARG A CA 1
ATOM 715 C C . ARG A 1 88 ? -30.878 0.533 26.557 1.00 93.50 88 ARG A C 1
ATOM 717 O O . ARG A 1 88 ? -32.003 0.763 26.977 1.00 93.50 88 ARG A O 1
ATOM 724 N N . VAL A 1 89 ? -30.545 0.580 25.271 1.00 93.62 89 VAL A N 1
ATOM 725 C CA . VAL A 1 89 ? -31.450 0.944 24.177 1.00 93.62 89 VAL A CA 1
ATOM 726 C C . VAL A 1 89 ? -31.332 -0.144 23.120 1.00 93.62 89 VAL A C 1
ATOM 728 O O . VAL A 1 89 ? -30.455 -0.093 22.262 1.00 93.62 89 VAL A O 1
ATOM 731 N N . ARG A 1 90 ? -32.167 -1.181 23.202 1.00 91.50 90 ARG A N 1
ATOM 732 C CA . ARG A 1 90 ? -32.071 -2.332 22.285 1.00 91.50 90 ARG A CA 1
ATOM 733 C C . ARG A 1 90 ? -32.490 -1.962 20.865 1.00 91.50 90 ARG A C 1
ATOM 735 O O . ARG A 1 90 ? -31.978 -2.517 19.898 1.00 91.50 90 ARG A O 1
ATOM 742 N N . GLU A 1 91 ? -33.363 -0.973 20.743 1.00 93.88 91 GLU A N 1
ATOM 743 C CA . GLU A 1 91 ? -33.899 -0.425 19.501 1.00 93.88 91 GLU A CA 1
ATOM 744 C C . GLU A 1 91 ? -32.813 0.226 18.633 1.00 93.88 91 GLU A C 1
ATOM 746 O O . GLU A 1 91 ? -32.986 0.352 17.423 1.00 93.88 91 GLU A O 1
ATOM 751 N N . ILE A 1 92 ? -31.665 0.599 19.213 1.00 93.44 92 ILE A N 1
ATOM 752 C CA . ILE A 1 92 ? -30.551 1.179 18.454 1.00 93.44 92 ILE A CA 1
ATOM 753 C C . ILE A 1 92 ? -29.783 0.132 17.639 1.00 93.44 92 ILE A C 1
ATOM 755 O O . ILE A 1 92 ? -29.124 0.479 16.662 1.00 93.44 92 ILE A O 1
ATOM 759 N N . VAL A 1 93 ? -29.873 -1.153 18.002 1.00 93.88 93 VAL A N 1
ATOM 760 C CA . VAL A 1 93 ? -29.155 -2.246 17.329 1.00 93.88 93 VAL A CA 1
ATOM 761 C C . VAL A 1 93 ? -29.465 -2.305 15.826 1.00 93.88 93 VAL A C 1
ATOM 763 O O . VAL A 1 93 ? -28.512 -2.252 15.045 1.00 93.88 93 VAL A O 1
ATOM 766 N N . PRO A 1 94 ? -30.736 -2.362 15.370 1.00 96.19 94 PRO A N 1
ATOM 767 C CA . PRO A 1 94 ? -31.033 -2.362 13.937 1.00 96.19 94 PRO A CA 1
ATOM 768 C C . PRO A 1 94 ? -30.530 -1.093 13.237 1.00 96.19 94 PRO A C 1
ATOM 770 O O . PRO A 1 94 ? -29.988 -1.186 12.137 1.00 96.19 94 PRO A O 1
ATOM 773 N N . VAL A 1 95 ? -30.621 0.075 13.884 1.00 94.62 95 VAL A N 1
ATOM 774 C CA . VAL A 1 95 ? -30.111 1.343 13.332 1.00 94.62 95 VAL A CA 1
ATOM 775 C C . VAL A 1 95 ? -28.599 1.272 13.111 1.00 94.62 95 VAL A C 1
ATOM 777 O O . VAL A 1 95 ? -28.107 1.662 12.051 1.00 94.62 95 VAL A O 1
ATOM 780 N N . MET A 1 96 ? -27.853 0.727 14.075 1.00 93.81 96 MET A N 1
ATOM 781 C CA . MET A 1 96 ? -26.410 0.528 13.948 1.00 93.81 96 MET A CA 1
ATOM 782 C C . MET A 1 96 ? -26.075 -0.435 12.809 1.00 93.81 96 MET A C 1
ATOM 784 O O . MET A 1 96 ? -25.217 -0.116 11.990 1.00 93.81 96 MET A O 1
ATOM 788 N N . ILE A 1 97 ? -26.766 -1.576 12.720 1.00 94.88 97 ILE A N 1
ATOM 789 C CA . ILE A 1 97 ? -26.552 -2.566 11.652 1.00 94.88 97 ILE A CA 1
ATOM 790 C C . ILE A 1 97 ? -26.752 -1.922 10.278 1.00 94.88 97 ILE A C 1
ATOM 792 O O . ILE A 1 97 ? -25.879 -2.031 9.420 1.00 94.88 97 ILE A O 1
ATOM 796 N N . VAL A 1 98 ? -27.860 -1.200 10.087 1.00 97.12 98 VAL A N 1
ATOM 797 C CA . VAL A 1 98 ? -28.161 -0.487 8.837 1.00 97.12 98 VAL A CA 1
ATOM 798 C C . VAL A 1 98 ? -27.083 0.556 8.529 1.00 97.12 98 VAL A C 1
ATOM 800 O O . VAL A 1 98 ? -26.603 0.627 7.402 1.00 97.12 98 VAL A O 1
ATOM 803 N N . THR A 1 99 ? -26.637 1.317 9.531 1.00 95.00 99 THR A N 1
ATOM 804 C CA . THR A 1 99 ? -25.580 2.333 9.372 1.00 95.00 99 THR A CA 1
ATOM 805 C C . THR A 1 99 ? -24.260 1.714 8.906 1.00 95.00 99 THR A C 1
ATOM 807 O O . THR A 1 99 ? -23.640 2.210 7.961 1.00 95.00 99 THR A O 1
ATOM 810 N N . TYR A 1 100 ? -23.838 0.604 9.520 1.00 93.25 100 TYR A N 1
ATOM 811 C CA . TYR A 1 100 ? -22.644 -0.126 9.093 1.00 93.25 100 TYR A CA 1
ATOM 812 C C . TYR A 1 100 ? -22.819 -0.743 7.702 1.00 93.25 100 TYR A C 1
ATOM 814 O O . TYR A 1 100 ? -21.890 -0.672 6.902 1.00 93.25 100 TYR A O 1
ATOM 822 N N . ALA A 1 101 ? -23.995 -1.289 7.380 1.00 96.25 101 ALA A N 1
ATOM 823 C CA . ALA A 1 101 ? -24.275 -1.863 6.065 1.00 96.25 101 ALA A CA 1
ATOM 824 C C . ALA A 1 101 ? -24.210 -0.809 4.948 1.00 96.25 101 ALA A C 1
ATOM 826 O O . ALA A 1 101 ? -23.570 -1.046 3.926 1.00 96.25 101 ALA A O 1
ATOM 827 N N . ILE A 1 102 ? -24.796 0.376 5.161 1.00 95.62 102 ILE A N 1
ATOM 828 C CA . ILE A 1 102 ? -24.699 1.508 4.224 1.00 95.62 102 ILE A CA 1
ATOM 829 C C . ILE A 1 102 ? -23.238 1.937 4.069 1.00 95.62 102 ILE A C 1
ATOM 831 O O . ILE A 1 102 ? -22.745 2.067 2.951 1.00 95.62 102 ILE A O 1
ATOM 835 N N . SER A 1 103 ? -22.524 2.101 5.184 1.00 92.75 103 SER A N 1
ATOM 836 C CA . SER A 1 103 ? -21.121 2.532 5.169 1.00 92.75 103 SER A CA 1
ATOM 837 C C . SER A 1 103 ? -20.214 1.532 4.448 1.00 92.75 103 SER A C 1
ATOM 839 O O . SER A 1 103 ? -19.311 1.936 3.717 1.00 92.75 103 SER A O 1
ATOM 841 N N . LEU A 1 104 ? -20.473 0.231 4.608 1.00 92.94 104 LEU A N 1
ATOM 842 C CA . LEU A 1 104 ? -19.794 -0.833 3.874 1.00 92.94 104 LEU A CA 1
ATOM 843 C C . LEU A 1 104 ? -20.151 -0.803 2.382 1.00 92.94 104 LEU A C 1
ATOM 845 O O . LEU A 1 104 ? -19.262 -0.897 1.540 1.00 92.94 104 LEU A O 1
ATOM 849 N N . GLY A 1 105 ? -21.431 -0.621 2.049 1.00 94.12 105 GLY A N 1
ATOM 850 C CA . GLY A 1 105 ? -21.898 -0.502 0.667 1.00 94.12 105 GLY A CA 1
ATOM 851 C C . GLY A 1 105 ? -21.267 0.676 -0.077 1.00 94.12 105 GLY A C 1
ATOM 852 O O . GLY A 1 105 ? -20.942 0.547 -1.252 1.00 94.12 105 GLY A O 1
ATOM 853 N N . MET A 1 106 ? -21.022 1.795 0.611 1.00 91.75 106 MET A N 1
ATOM 854 C CA . MET A 1 106 ? -20.279 2.937 0.064 1.00 91.75 106 MET A CA 1
ATOM 855 C C . MET A 1 106 ? -18.768 2.664 -0.020 1.00 91.75 106 MET A C 1
ATOM 857 O O . MET A 1 106 ? -18.112 3.102 -0.968 1.00 91.75 106 MET A O 1
ATOM 861 N N . PHE A 1 107 ? -18.213 1.934 0.953 1.00 89.56 107 PHE A N 1
ATOM 862 C CA . PHE A 1 107 ? -16.787 1.611 1.013 1.00 89.56 107 PHE A CA 1
ATOM 863 C C . PHE A 1 107 ? -16.342 0.687 -0.120 1.00 89.56 107 PHE A C 1
ATOM 865 O O . PHE A 1 107 ? -15.312 0.949 -0.729 1.00 89.56 107 PHE A O 1
ATOM 872 N N . ILE A 1 108 ? -17.111 -0.361 -0.434 1.00 90.50 108 ILE A N 1
ATOM 873 C CA . ILE A 1 108 ? -16.763 -1.359 -1.462 1.00 90.50 108 ILE A CA 1
ATOM 874 C C . ILE A 1 108 ? -16.358 -0.710 -2.801 1.00 90.50 108 ILE A C 1
ATOM 876 O O . ILE A 1 108 ? -15.227 -0.931 -3.237 1.00 90.50 108 ILE A O 1
ATOM 880 N N . PRO A 1 109 ? -17.197 0.110 -3.465 1.00 88.75 109 PRO A N 1
ATOM 881 C CA . PRO A 1 109 ? -16.813 0.723 -4.732 1.00 88.75 109 PRO A CA 1
ATOM 882 C C . PRO A 1 109 ? -15.648 1.705 -4.567 1.00 88.75 109 PRO A C 1
ATOM 884 O O . PRO A 1 109 ? -14.802 1.784 -5.449 1.00 88.75 109 PRO A O 1
ATOM 887 N N . ALA A 1 110 ? -15.556 2.426 -3.445 1.00 86.00 110 ALA A N 1
ATOM 888 C CA . ALA A 1 110 ? -14.436 3.333 -3.195 1.00 86.00 110 ALA A CA 1
ATOM 889 C C . ALA A 1 110 ? -13.097 2.588 -3.044 1.00 86.00 110 ALA A C 1
ATOM 891 O O . ALA A 1 110 ? -12.080 3.057 -3.548 1.00 86.00 110 ALA A O 1
ATOM 892 N N . TYR A 1 111 ? -13.112 1.422 -2.394 1.00 84.06 111 TYR A N 1
ATOM 893 C CA . TYR A 1 111 ? -11.951 0.557 -2.207 1.00 84.06 111 TYR A CA 1
ATOM 894 C C . TYR A 1 111 ? -11.495 -0.063 -3.532 1.00 84.06 111 TYR A C 1
ATOM 896 O O . TYR A 1 111 ? -10.323 0.027 -3.881 1.00 84.06 111 TYR A O 1
ATOM 904 N N . PHE A 1 112 ? -12.419 -0.646 -4.304 1.00 82.06 112 PHE A N 1
ATOM 905 C CA . PHE A 1 112 ? -12.070 -1.354 -5.542 1.00 82.06 112 PHE A CA 1
ATOM 906 C C . PHE A 1 112 ? -11.828 -0.439 -6.751 1.00 82.06 112 PHE A C 1
ATOM 908 O O . PHE A 1 112 ? -11.152 -0.857 -7.687 1.00 82.06 112 PHE A O 1
ATOM 915 N N . ASN A 1 113 ? -12.336 0.798 -6.748 1.00 77.50 113 ASN A N 1
ATOM 916 C CA . ASN A 1 113 ? -12.079 1.754 -7.832 1.00 77.50 113 ASN A CA 1
ATOM 917 C C . ASN A 1 113 ? -10.793 2.571 -7.637 1.00 77.50 113 ASN A C 1
ATOM 919 O O . ASN A 1 113 ? -10.399 3.309 -8.541 1.00 77.50 113 ASN A O 1
ATOM 923 N N . GLN A 1 114 ? -10.124 2.476 -6.484 1.00 67.19 114 GLN A N 1
ATOM 924 C CA . GLN A 1 114 ? -8.824 3.113 -6.303 1.00 67.19 114 GLN A CA 1
ATOM 925 C C . GLN A 1 114 ? -7.722 2.279 -6.951 1.00 67.19 114 GLN A C 1
ATOM 927 O O . GLN A 1 114 ? -7.488 1.130 -6.589 1.00 67.19 114 GLN A O 1
ATOM 932 N N . ALA A 1 115 ? -6.975 2.903 -7.863 1.00 54.78 115 ALA A N 1
ATOM 933 C CA . ALA A 1 115 ? -5.823 2.321 -8.556 1.00 54.78 115 ALA A CA 1
ATOM 934 C C . ALA A 1 115 ? -4.590 2.074 -7.646 1.00 54.78 115 ALA A C 1
ATOM 936 O O . ALA A 1 115 ? -3.465 2.047 -8.132 1.00 54.78 115 ALA A O 1
ATOM 937 N N . GLY A 1 116 ? -4.781 1.940 -6.329 1.00 55.62 116 GLY A N 1
ATOM 938 C CA . GLY A 1 116 ? -3.718 2.011 -5.321 1.00 55.62 116 GLY A CA 1
ATOM 939 C C . GLY A 1 116 ? -3.542 0.776 -4.438 1.00 55.62 116 GLY A C 1
ATOM 940 O O . GLY A 1 116 ? -2.642 0.775 -3.603 1.00 55.62 116 GLY A O 1
ATOM 941 N N . THR A 1 117 ? -4.339 -0.285 -4.594 1.00 54.69 117 THR A N 1
ATOM 942 C CA . THR A 1 117 ? -4.289 -1.454 -3.688 1.00 54.69 117 THR A CA 1
ATOM 943 C C . THR A 1 117 ? -3.187 -2.470 -4.030 1.00 54.69 117 THR A C 1
ATOM 945 O O . THR A 1 117 ? -3.304 -3.649 -3.700 1.00 54.69 117 THR A O 1
ATOM 948 N N . GLY A 1 118 ? -2.103 -2.028 -4.673 1.00 61.75 118 GLY A N 1
ATOM 949 C CA . GLY A 1 118 ? -0.950 -2.853 -5.039 1.00 61.75 118 GLY A CA 1
ATOM 950 C C . GLY A 1 118 ? -0.871 -3.196 -6.527 1.00 61.75 118 GLY A C 1
ATOM 951 O O . GLY A 1 118 ? -1.629 -2.703 -7.359 1.00 61.75 118 GLY A O 1
ATOM 952 N N . TRP A 1 119 ? 0.104 -4.034 -6.865 1.00 70.31 119 TRP A N 1
ATOM 953 C CA . TRP A 1 119 ? 0.414 -4.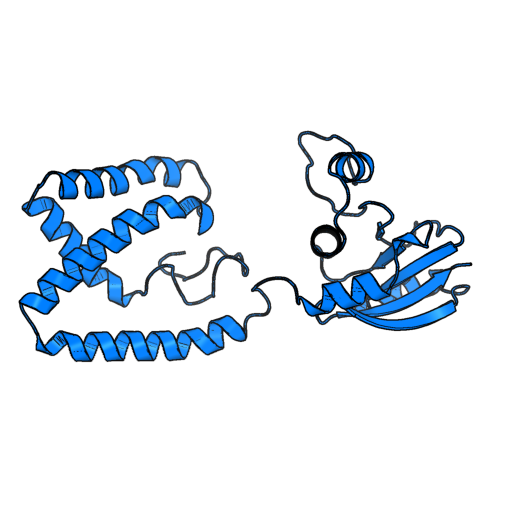405 -8.241 1.00 70.31 119 TRP A CA 1
ATOM 954 C C . TRP A 1 119 ? -0.614 -5.366 -8.837 1.00 70.31 119 TRP A C 1
ATOM 956 O O . TRP A 1 119 ? -1.031 -6.329 -8.191 1.00 70.31 119 TRP A O 1
ATOM 966 N N . ILE A 1 120 ? -0.951 -5.182 -10.115 1.00 77.75 120 ILE A N 1
ATOM 967 C CA . ILE A 1 120 ? -1.780 -6.143 -10.854 1.00 77.75 120 ILE A CA 1
ATOM 968 C C . ILE A 1 120 ? -1.019 -7.466 -10.974 1.00 77.75 120 ILE A C 1
ATOM 970 O O . ILE A 1 120 ? -0.034 -7.549 -11.709 1.00 77.75 120 ILE A O 1
ATOM 974 N N . ILE A 1 121 ? -1.495 -8.509 -10.286 1.00 79.38 121 ILE A N 1
ATOM 975 C CA . ILE A 1 121 ? -0.848 -9.832 -10.200 1.00 79.38 121 ILE A CA 1
ATOM 976 C C . ILE A 1 121 ? -0.612 -10.441 -11.591 1.00 79.38 121 ILE A C 1
ATOM 978 O O . ILE A 1 121 ? 0.408 -11.086 -11.823 1.00 79.38 121 ILE A O 1
ATOM 982 N N . GLN A 1 122 ? -1.504 -10.193 -12.555 1.00 85.25 122 GLN A N 1
ATOM 983 C CA . GLN A 1 122 ? -1.344 -10.648 -13.941 1.00 85.25 122 GLN A CA 1
ATOM 984 C C . GLN A 1 122 ? -0.045 -10.126 -14.583 1.00 85.25 122 GLN A C 1
ATOM 986 O O . GLN A 1 122 ? 0.546 -10.816 -15.416 1.00 85.25 122 GLN A O 1
ATOM 991 N N . SER A 1 123 ? 0.450 -8.962 -14.154 1.00 88.75 123 SER A N 1
ATOM 992 C CA . SER A 1 123 ? 1.725 -8.388 -14.605 1.00 88.75 123 SER A CA 1
ATOM 993 C C . SER A 1 123 ? 2.916 -9.281 -14.256 1.00 88.75 123 SER A C 1
ATOM 995 O O . SER A 1 123 ? 3.882 -9.329 -15.016 1.00 88.75 123 SER A O 1
ATOM 997 N N . ALA A 1 124 ? 2.834 -10.047 -13.162 1.00 89.62 124 ALA A N 1
ATOM 998 C CA . ALA A 1 124 ? 3.860 -11.018 -12.791 1.00 89.62 124 ALA A CA 1
ATOM 999 C C . ALA A 1 124 ? 4.009 -12.113 -13.853 1.00 89.62 124 ALA A C 1
ATOM 1001 O O . ALA A 1 124 ? 5.124 -12.479 -14.222 1.00 89.62 124 ALA A O 1
ATOM 1002 N N . ASN A 1 125 ? 2.887 -12.614 -14.383 1.00 90.94 125 ASN A N 1
ATOM 1003 C CA . ASN A 1 125 ? 2.906 -13.613 -15.449 1.00 90.94 125 ASN A CA 1
ATOM 1004 C C . ASN A 1 125 ? 3.490 -13.019 -16.730 1.00 90.94 125 ASN A C 1
ATOM 1006 O O . ASN A 1 125 ? 4.359 -13.635 -17.340 1.00 90.94 125 ASN A O 1
ATOM 1010 N N . VAL A 1 126 ? 3.085 -11.799 -17.093 1.00 93.81 126 VAL A N 1
ATOM 1011 C CA . VAL A 1 126 ? 3.625 -11.093 -18.265 1.00 93.81 126 VAL A CA 1
ATOM 1012 C C . VAL A 1 126 ? 5.144 -10.948 -18.165 1.00 93.81 126 VAL A C 1
ATOM 1014 O O . VAL A 1 126 ? 5.839 -11.361 -19.091 1.00 93.81 126 VAL A O 1
ATOM 1017 N N . LEU A 1 127 ? 5.667 -10.456 -17.037 1.00 93.38 127 LEU A N 1
ATOM 1018 C CA . LEU A 1 127 ? 7.110 -10.329 -16.805 1.00 93.38 127 LEU A CA 1
ATOM 1019 C C . LEU A 1 127 ? 7.841 -11.673 -16.920 1.00 93.38 127 LEU A C 1
ATOM 1021 O O . LEU A 1 127 ? 8.891 -11.742 -17.553 1.00 93.38 127 LEU A O 1
ATOM 1025 N N . LYS A 1 128 ? 7.268 -12.759 -16.387 1.00 92.69 128 LYS A N 1
ATOM 1026 C CA . LYS A 1 128 ? 7.839 -14.109 -16.525 1.00 92.69 128 LYS A CA 1
ATOM 1027 C C . LYS A 1 128 ? 7.884 -14.581 -17.983 1.00 92.69 128 LYS A C 1
ATOM 1029 O O . LYS A 1 128 ? 8.894 -15.141 -18.392 1.00 92.69 128 LYS A O 1
ATOM 1034 N N . THR A 1 129 ? 6.855 -14.298 -18.792 1.00 94.19 129 THR A N 1
ATOM 1035 C CA . THR A 1 129 ? 6.840 -14.659 -20.231 1.00 94.19 129 THR A CA 1
ATOM 1036 C C . THR A 1 129 ? 7.831 -13.876 -21.095 1.00 94.19 129 THR A C 1
ATOM 1038 O O . THR A 1 129 ? 8.004 -14.193 -22.271 1.00 94.19 129 THR A O 1
ATOM 1041 N N . LEU A 1 130 ? 8.443 -12.816 -20.560 1.00 95.06 130 LEU A N 1
ATOM 1042 C CA . LEU A 1 130 ? 9.515 -12.102 -21.252 1.00 95.06 130 LEU A CA 1
ATOM 1043 C C . LEU A 1 130 ? 10.860 -12.823 -21.131 1.00 95.06 130 LEU A C 1
ATOM 1045 O O . LEU A 1 130 ? 11.789 -12.439 -21.834 1.00 95.06 130 LEU A O 1
ATOM 1049 N N . GLU A 1 131 ? 10.961 -13.835 -20.258 1.00 94.06 131 GLU A N 1
ATOM 1050 C CA . GLU A 1 131 ? 12.168 -14.642 -20.039 1.00 94.06 131 GLU A CA 1
ATOM 1051 C C . GLU A 1 131 ? 13.424 -13.775 -19.883 1.00 94.06 131 GLU A C 1
ATOM 1053 O O . GLU A 1 131 ? 14.470 -14.014 -20.485 1.00 94.06 131 GLU A O 1
ATOM 1058 N N . THR A 1 132 ? 13.314 -12.726 -19.068 1.00 94.31 132 THR A N 1
ATOM 1059 C CA . THR A 1 132 ? 14.315 -11.656 -18.951 1.00 94.31 132 THR A CA 1
ATOM 1060 C C . THR A 1 132 ? 15.716 -12.151 -18.594 1.00 94.31 132 THR A C 1
ATOM 1062 O O . THR A 1 132 ? 16.694 -11.483 -18.914 1.00 94.31 132 THR A O 1
ATOM 1065 N N . ASN A 1 133 ? 15.833 -13.333 -17.989 1.00 92.88 133 ASN A N 1
ATOM 1066 C CA . ASN A 1 133 ? 17.103 -13.978 -17.647 1.00 92.88 133 ASN A CA 1
ATOM 1067 C C . ASN A 1 133 ? 17.916 -14.447 -18.871 1.00 92.88 133 ASN A C 1
ATOM 1069 O O . ASN A 1 133 ? 19.120 -14.654 -18.743 1.00 92.88 133 ASN A O 1
ATOM 1073 N N . ASN A 1 134 ? 17.291 -14.591 -20.046 1.00 95.00 134 ASN A N 1
ATOM 1074 C CA . ASN A 1 134 ? 17.960 -15.002 -21.288 1.00 95.00 134 ASN A CA 1
ATOM 1075 C C . ASN A 1 134 ? 18.758 -13.858 -21.946 1.00 95.00 134 ASN A C 1
ATOM 1077 O O . ASN A 1 134 ? 19.532 -14.081 -22.881 1.00 95.00 134 ASN A O 1
ATOM 1081 N N . TYR A 1 135 ? 18.591 -12.628 -21.454 1.00 96.00 135 TYR A N 1
ATOM 1082 C CA . TYR A 1 135 ? 19.213 -11.426 -21.999 1.00 96.00 135 TYR A CA 1
ATOM 1083 C C . TYR A 1 135 ? 20.313 -10.908 -21.076 1.00 96.00 135 TYR A C 1
ATOM 1085 O O . TYR A 1 135 ? 20.210 -10.968 -19.848 1.00 96.00 135 TYR A O 1
ATOM 1093 N N . LYS A 1 136 ? 21.362 -10.324 -21.669 1.00 95.81 136 LYS A N 1
ATOM 1094 C CA . LYS A 1 136 ? 22.460 -9.715 -20.899 1.00 95.81 136 LYS A CA 1
ATOM 1095 C C . LYS A 1 136 ? 21.971 -8.531 -20.071 1.00 95.81 136 LYS A C 1
ATOM 1097 O O . LYS A 1 136 ? 22.442 -8.328 -18.951 1.00 95.81 136 LYS A O 1
ATOM 1102 N N . LYS A 1 137 ? 21.060 -7.741 -20.641 1.00 96.69 137 LYS A N 1
ATOM 1103 C CA . LYS A 1 137 ? 20.408 -6.602 -20.000 1.00 96.69 137 LYS A CA 1
ATOM 1104 C C . LYS A 1 137 ? 18.951 -6.495 -20.434 1.00 96.69 137 LYS A C 1
ATOM 1106 O O . LYS A 1 137 ? 18.592 -6.882 -21.545 1.00 96.69 137 LYS A O 1
ATOM 1111 N N . VAL A 1 138 ? 18.141 -5.937 -19.544 1.00 97.25 138 VAL A N 1
ATOM 1112 C CA . VAL A 1 138 ? 16.781 -5.490 -19.825 1.00 97.25 138 VAL A CA 1
ATOM 1113 C C . VAL A 1 138 ? 16.721 -3.994 -19.572 1.00 97.25 138 VAL A C 1
ATOM 1115 O O . VAL A 1 138 ? 16.748 -3.541 -18.431 1.00 97.25 138 VAL A O 1
ATOM 1118 N N . TYR A 1 139 ? 16.667 -3.217 -20.642 1.00 97.06 139 TYR A N 1
ATOM 1119 C CA . TYR A 1 139 ? 16.494 -1.779 -20.533 1.00 97.06 139 TYR A CA 1
ATOM 1120 C C . TYR A 1 139 ? 15.013 -1.441 -20.441 1.00 97.06 139 TYR A C 1
ATOM 1122 O O . TYR A 1 139 ? 14.201 -2.095 -21.095 1.00 97.06 139 TYR A O 1
ATOM 1130 N N . PHE A 1 140 ? 14.640 -0.435 -19.655 1.00 96.19 140 PHE A N 1
ATOM 1131 C CA . PHE A 1 140 ? 13.236 -0.036 -19.567 1.00 96.19 140 PHE A CA 1
ATOM 1132 C C . PHE A 1 140 ? 13.031 1.476 -19.445 1.00 96.19 140 PHE A C 1
ATOM 1134 O O . PHE A 1 140 ? 13.823 2.170 -18.815 1.00 96.19 140 PHE A O 1
ATOM 1141 N N . THR A 1 141 ? 11.933 1.982 -19.998 1.00 95.31 141 THR A N 1
ATOM 1142 C CA . THR A 1 141 ? 11.351 3.281 -19.626 1.00 95.31 141 THR A CA 1
ATOM 1143 C C . THR A 1 141 ? 10.024 3.025 -18.931 1.00 95.31 141 THR A C 1
ATOM 1145 O O . THR A 1 141 ? 9.310 2.106 -19.315 1.00 95.31 141 THR A O 1
ATOM 1148 N N . SER A 1 142 ? 9.682 3.802 -17.905 1.00 92.69 142 SER A N 1
ATOM 1149 C CA . SER A 1 142 ? 8.413 3.657 -17.190 1.00 92.69 142 SER A CA 1
ATOM 1150 C C . SER A 1 142 ? 7.959 4.997 -16.628 1.00 92.69 142 SER A C 1
ATOM 1152 O O . SER A 1 142 ? 8.745 5.690 -15.986 1.00 92.69 142 SER A O 1
ATOM 1154 N N . SER A 1 143 ? 6.689 5.344 -16.835 1.00 89.94 143 SER A N 1
ATOM 1155 C CA . SER A 1 143 ? 6.041 6.465 -16.142 1.00 89.94 143 SER A CA 1
ATOM 1156 C C . SER A 1 143 ? 5.708 6.146 -14.674 1.00 89.94 143 SER A C 1
ATOM 1158 O O . SER A 1 143 ? 5.495 7.059 -13.879 1.00 89.94 143 SER A O 1
ATOM 1160 N N . GLN A 1 144 ? 5.726 4.864 -14.284 1.00 85.62 144 GLN A N 1
ATOM 1161 C CA . GLN A 1 144 ? 5.636 4.412 -12.889 1.00 85.62 144 GLN A CA 1
ATOM 1162 C C . GLN A 1 144 ? 7.021 4.415 -12.233 1.00 85.62 144 GLN A C 1
ATOM 1164 O O . GLN A 1 144 ? 7.887 3.620 -12.615 1.00 85.62 144 GLN A O 1
ATOM 1169 N N . GLY A 1 145 ? 7.219 5.283 -11.234 1.00 82.75 145 GLY A N 1
ATOM 1170 C CA . GLY A 1 145 ? 8.489 5.425 -10.504 1.00 82.75 145 GLY A CA 1
ATOM 1171 C C . GLY A 1 145 ? 8.864 4.221 -9.631 1.00 82.75 145 GLY A C 1
ATOM 1172 O O . GLY A 1 145 ? 10.010 4.077 -9.222 1.00 82.75 145 GLY A O 1
ATOM 1173 N N . ASP A 1 146 ? 7.915 3.331 -9.375 1.00 85.25 146 ASP A N 1
ATOM 1174 C CA . ASP A 1 146 ? 8.028 2.127 -8.558 1.00 85.25 146 ASP A CA 1
ATOM 1175 C C . ASP A 1 146 ? 8.137 0.834 -9.396 1.00 85.25 146 ASP A C 1
ATOM 1177 O O . ASP A 1 146 ? 8.158 -0.267 -8.843 1.00 85.25 146 ASP A O 1
ATOM 1181 N N . PHE A 1 147 ? 8.300 0.936 -10.722 1.00 90.69 147 PHE A N 1
ATOM 1182 C CA . PHE A 1 147 ? 8.415 -0.215 -11.632 1.00 90.69 147 PHE A CA 1
ATOM 1183 C C . PHE A 1 147 ? 9.463 -1.251 -11.192 1.00 90.69 147 PHE A C 1
ATOM 1185 O O . PHE A 1 147 ? 9.194 -2.450 -11.204 1.00 90.69 147 PHE A O 1
ATOM 1192 N N . LEU A 1 148 ? 10.649 -0.819 -10.750 1.00 92.25 148 LEU A N 1
ATOM 1193 C CA . LEU A 1 148 ? 11.685 -1.754 -10.289 1.00 92.25 148 LEU A CA 1
ATOM 1194 C C . LEU A 1 148 ? 11.324 -2.470 -8.984 1.00 92.25 148 LEU A C 1
ATOM 1196 O O . LEU A 1 148 ? 11.781 -3.592 -8.770 1.00 92.25 148 LEU A O 1
ATOM 1200 N N . LEU A 1 149 ? 10.493 -1.867 -8.129 1.00 89.06 149 LEU A N 1
ATOM 1201 C CA . LEU A 1 149 ? 9.971 -2.547 -6.942 1.00 89.06 149 LEU A CA 1
ATOM 1202 C C . LEU A 1 149 ? 9.019 -3.674 -7.357 1.00 89.06 149 LEU A C 1
ATOM 1204 O O . LEU A 1 149 ? 9.130 -4.781 -6.837 1.00 89.06 149 LEU A O 1
ATOM 1208 N N . MET A 1 150 ? 8.166 -3.432 -8.357 1.00 89.31 150 MET A N 1
ATOM 1209 C CA . MET A 1 150 ? 7.310 -4.467 -8.944 1.00 89.31 150 MET A CA 1
ATOM 1210 C C . MET A 1 150 ? 8.131 -5.603 -9.565 1.00 89.31 150 MET A C 1
ATOM 1212 O O . MET A 1 150 ? 7.862 -6.777 -9.309 1.00 89.31 150 MET A O 1
ATOM 1216 N N . VAL A 1 151 ? 9.153 -5.269 -10.364 1.00 92.44 151 VAL A N 1
ATOM 1217 C CA . VAL A 1 151 ? 10.047 -6.265 -10.976 1.00 92.44 151 VAL A CA 1
ATOM 1218 C C . VAL A 1 151 ? 10.742 -7.094 -9.900 1.00 92.44 151 VAL A C 1
ATOM 1220 O O . VAL A 1 151 ? 10.774 -8.315 -10.017 1.00 92.44 151 VAL A O 1
ATOM 1223 N N . ARG A 1 152 ? 11.242 -6.467 -8.829 1.00 91.06 152 ARG A N 1
ATOM 1224 C CA . ARG A 1 152 ? 11.843 -7.170 -7.689 1.00 91.06 152 ARG A CA 1
ATOM 1225 C C . ARG A 1 152 ? 10.878 -8.166 -7.053 1.00 91.06 152 ARG A C 1
ATOM 1227 O O . ARG A 1 152 ? 11.278 -9.290 -6.762 1.00 91.06 152 ARG A O 1
ATOM 1234 N N . ASP A 1 153 ? 9.631 -7.762 -6.836 1.00 88.75 153 ASP A N 1
ATOM 1235 C CA . ASP A 1 153 ? 8.642 -8.594 -6.147 1.00 88.75 153 ASP A CA 1
ATOM 1236 C C . ASP A 1 153 ? 8.156 -9.761 -7.027 1.00 88.75 153 ASP A C 1
ATOM 1238 O O . ASP A 1 153 ? 7.919 -10.862 -6.530 1.00 88.75 153 ASP A O 1
ATOM 1242 N N . PHE A 1 154 ? 8.047 -9.557 -8.345 1.00 92.00 154 PHE A N 1
ATOM 1243 C CA . PHE A 1 154 ? 7.570 -10.578 -9.287 1.00 92.00 154 PHE A CA 1
ATOM 1244 C C . PHE A 1 154 ? 8.669 -11.464 -9.885 1.00 92.00 154 PHE A C 1
ATOM 1246 O O . PHE A 1 154 ? 8.391 -12.610 -10.257 1.00 92.00 154 PHE A O 1
ATOM 1253 N N . LEU A 1 155 ? 9.903 -10.963 -9.955 1.00 93.31 155 LEU A N 1
ATOM 1254 C CA . LEU A 1 155 ? 11.108 -11.661 -10.409 1.00 93.31 155 LEU A CA 1
ATOM 1255 C C . LEU A 1 155 ? 12.207 -11.550 -9.331 1.00 93.31 155 LEU A C 1
ATOM 1257 O O . LEU A 1 155 ? 13.212 -10.854 -9.524 1.00 93.31 155 LEU A O 1
ATOM 1261 N N . PRO A 1 156 ? 12.025 -12.206 -8.170 1.00 92.38 156 PRO A N 1
ATOM 1262 C CA . PRO A 1 156 ? 12.950 -12.077 -7.056 1.00 92.38 156 PRO A CA 1
ATOM 1263 C C . PRO A 1 156 ? 14.298 -12.733 -7.360 1.00 92.38 156 PRO A C 1
ATOM 1265 O O . PRO A 1 156 ? 14.380 -13.821 -7.932 1.00 92.38 156 PRO A O 1
ATOM 1268 N N . VAL A 1 157 ? 15.366 -12.086 -6.899 1.00 93.31 157 VAL A N 1
ATOM 1269 C CA . VAL A 1 157 ? 16.728 -12.630 -6.894 1.00 93.31 157 VAL A CA 1
ATOM 1270 C C . VAL A 1 157 ? 17.228 -12.823 -5.468 1.00 93.31 157 VAL A C 1
ATOM 1272 O O . VAL A 1 157 ? 16.659 -12.287 -4.517 1.00 93.31 157 VAL A O 1
ATOM 1275 N N . SER A 1 158 ? 18.320 -13.577 -5.301 1.00 94.62 158 SER A N 1
ATOM 1276 C CA . SER A 1 158 ? 18.926 -13.746 -3.975 1.00 94.62 158 SER A CA 1
ATOM 1277 C C . SER A 1 158 ? 19.278 -12.388 -3.336 1.00 94.62 158 SER A C 1
ATOM 1279 O O . SER A 1 158 ? 19.711 -11.476 -4.050 1.00 94.62 158 SER A O 1
ATOM 1281 N N . PRO A 1 159 ? 19.183 -12.244 -1.999 1.00 91.44 159 PRO A N 1
ATOM 1282 C CA . PRO A 1 159 ? 19.537 -10.999 -1.317 1.00 91.44 159 PRO A CA 1
ATOM 1283 C C . PRO A 1 159 ? 20.961 -10.516 -1.624 1.00 91.44 159 PRO A C 1
ATOM 1285 O O . PRO A 1 159 ? 21.187 -9.318 -1.770 1.00 91.44 159 PRO A O 1
ATOM 1288 N N . TYR A 1 160 ? 21.913 -11.439 -1.791 1.00 92.94 160 TYR A N 1
ATOM 1289 C CA . TYR A 1 160 ? 23.289 -11.115 -2.178 1.00 92.94 160 TYR A CA 1
ATOM 1290 C C . TYR A 1 160 ? 23.357 -10.501 -3.580 1.00 92.94 160 TYR A C 1
ATOM 1292 O O . TYR A 1 160 ? 23.990 -9.464 -3.771 1.00 92.94 160 TYR A O 1
ATOM 1300 N N . LYS A 1 161 ? 22.649 -11.094 -4.553 1.00 93.69 161 LYS A N 1
ATOM 1301 C CA . LYS A 1 161 ? 22.569 -10.562 -5.921 1.00 93.69 161 LYS A CA 1
ATOM 1302 C C . LYS A 1 161 ? 21.874 -9.201 -5.940 1.00 93.69 161 LYS A C 1
ATOM 1304 O O . LYS A 1 161 ? 22.366 -8.286 -6.591 1.00 93.69 161 LYS A O 1
ATOM 1309 N N . TYR A 1 162 ? 20.795 -9.034 -5.176 1.00 91.88 162 TYR A N 1
ATOM 1310 C CA . TYR A 1 162 ? 20.108 -7.750 -5.015 1.00 91.88 162 TYR A CA 1
ATOM 1311 C C . TYR A 1 162 ? 21.052 -6.655 -4.498 1.00 91.88 162 TYR A C 1
ATOM 1313 O O . TYR A 1 162 ? 21.167 -5.592 -5.106 1.00 91.88 162 TYR A O 1
ATOM 1321 N N . GLN A 1 163 ? 21.780 -6.924 -3.408 1.00 92.12 163 GLN A N 1
ATOM 1322 C CA . GLN A 1 163 ? 22.703 -5.945 -2.825 1.00 92.12 163 GLN A CA 1
ATOM 1323 C C . GLN A 1 163 ? 23.872 -5.604 -3.748 1.00 92.12 163 GLN A C 1
ATOM 1325 O O . GLN A 1 163 ? 24.353 -4.478 -3.695 1.00 92.12 163 GLN A O 1
ATOM 1330 N N . ALA A 1 164 ? 24.315 -6.543 -4.585 1.00 93.19 164 ALA A N 1
ATOM 1331 C CA . ALA A 1 164 ? 25.416 -6.328 -5.518 1.00 93.19 164 ALA A CA 1
ATOM 1332 C C . ALA A 1 164 ? 25.018 -5.556 -6.791 1.00 93.19 164 ALA A C 1
ATOM 1334 O O . ALA A 1 164 ? 25.891 -4.980 -7.435 1.00 93.19 164 ALA A O 1
ATOM 1335 N N . THR A 1 165 ? 23.736 -5.562 -7.177 1.00 91.50 165 THR A N 1
ATOM 1336 C CA . THR A 1 165 ? 23.279 -5.103 -8.510 1.00 91.50 165 THR A CA 1
ATOM 1337 C C . THR A 1 165 ? 22.388 -3.859 -8.499 1.00 91.50 165 THR A C 1
ATOM 1339 O O . THR A 1 165 ? 22.073 -3.334 -9.566 1.00 91.50 165 THR A O 1
ATOM 1342 N N . LYS A 1 166 ? 21.994 -3.369 -7.319 1.00 91.25 166 LYS A N 1
ATOM 1343 C CA . LYS A 1 166 ? 21.259 -2.104 -7.162 1.00 91.25 166 LYS A CA 1
ATOM 1344 C C . LYS A 1 166 ? 22.144 -0.873 -7.400 1.00 91.25 166 LYS A C 1
ATOM 1346 O O . LYS A 1 166 ? 23.367 -0.976 -7.432 1.00 91.25 166 LYS A O 1
ATOM 1351 N N . ASP A 1 167 ? 21.520 0.300 -7.480 1.00 90.50 167 ASP A N 1
ATOM 1352 C CA . ASP A 1 167 ? 22.159 1.601 -7.742 1.00 90.50 167 ASP A CA 1
ATOM 1353 C C . ASP A 1 167 ? 23.363 1.907 -6.838 1.00 90.50 167 ASP A C 1
ATOM 1355 O O . ASP A 1 167 ? 24.396 2.389 -7.301 1.00 90.50 167 ASP A O 1
ATOM 1359 N N . HIS A 1 168 ? 23.243 1.585 -5.546 1.00 91.19 168 HIS A N 1
ATOM 1360 C CA . HIS A 1 168 ? 24.288 1.789 -4.543 1.00 91.19 168 HIS A CA 1
ATOM 1361 C C . HIS A 1 168 ? 24.617 0.472 -3.831 1.00 91.19 168 HIS A C 1
ATOM 1363 O O . HIS A 1 168 ? 24.055 0.200 -2.759 1.00 91.19 168 HIS A O 1
ATOM 1369 N N . PRO A 1 169 ? 25.500 -0.369 -4.400 1.00 92.62 169 PRO A N 1
ATOM 1370 C CA . PRO A 1 169 ? 25.773 -1.688 -3.855 1.00 92.62 169 PRO A CA 1
ATOM 1371 C C . PRO A 1 169 ? 26.204 -1.641 -2.388 1.00 92.62 169 PRO A C 1
ATOM 1373 O O . PRO A 1 169 ? 27.051 -0.836 -2.007 1.00 92.62 169 PRO A O 1
ATOM 1376 N N . TYR A 1 170 ? 25.594 -2.490 -1.557 1.00 91.12 170 TYR A N 1
ATOM 1377 C CA . TYR A 1 170 ? 25.863 -2.599 -0.112 1.00 91.12 170 TYR A CA 1
ATOM 1378 C C . TYR A 1 170 ? 25.730 -1.304 0.717 1.00 91.12 170 TYR A C 1
ATOM 1380 O O . TYR A 1 170 ? 26.145 -1.275 1.878 1.00 91.12 170 TYR A O 1
ATOM 1388 N N . SER A 1 171 ? 25.135 -0.237 0.172 1.00 91.44 171 SER A N 1
ATOM 1389 C CA . SER A 1 171 ? 24.909 0.993 0.935 1.00 91.44 171 SER A CA 1
ATOM 1390 C C . SER A 1 171 ? 24.009 0.727 2.142 1.00 91.44 171 SER A C 1
ATOM 1392 O O . SER A 1 171 ? 22.973 0.069 2.019 1.00 91.44 171 SER A O 1
ATOM 1394 N N . LYS A 1 172 ? 24.410 1.257 3.304 1.00 90.31 172 LYS A N 1
ATOM 1395 C CA . LYS A 1 172 ? 23.654 1.186 4.567 1.00 90.31 172 LYS A CA 1
ATOM 1396 C C . LYS A 1 172 ? 22.624 2.308 4.709 1.00 90.31 172 LYS A C 1
ATOM 1398 O O . LYS A 1 172 ? 21.748 2.215 5.559 1.00 90.31 172 LYS A O 1
ATOM 1403 N N . THR A 1 173 ? 22.742 3.361 3.903 1.00 89.12 173 THR A N 1
ATOM 1404 C CA . THR A 1 173 ? 21.876 4.548 3.955 1.00 89.12 173 THR A CA 1
ATOM 1405 C C . THR A 1 173 ? 20.898 4.593 2.786 1.00 89.12 173 THR A C 1
ATOM 1407 O O . THR A 1 173 ? 19.761 5.017 2.960 1.00 89.12 173 THR A O 1
ATOM 1410 N N . ILE A 1 174 ? 21.303 4.105 1.609 1.00 86.56 174 ILE A N 1
ATOM 1411 C CA . ILE A 1 174 ? 20.469 4.072 0.404 1.00 86.56 174 ILE A CA 1
ATOM 1412 C C . ILE A 1 174 ? 20.118 2.616 0.101 1.00 86.56 174 ILE A C 1
ATOM 1414 O O . ILE A 1 174 ? 20.877 1.866 -0.517 1.00 86.56 174 ILE A O 1
ATOM 1418 N N . LEU A 1 175 ? 18.968 2.188 0.622 1.00 84.25 175 LEU A N 1
ATOM 1419 C CA . LEU A 1 175 ? 18.530 0.791 0.558 1.00 84.25 175 LEU A CA 1
ATOM 1420 C C . LEU A 1 175 ? 17.681 0.475 -0.679 1.00 84.25 175 LEU A C 1
ATOM 1422 O O . LEU A 1 175 ? 17.682 -0.677 -1.124 1.00 84.25 175 LEU A O 1
ATOM 1426 N N . ALA A 1 176 ? 16.975 1.480 -1.201 1.00 83.25 176 ALA A N 1
ATOM 1427 C CA . ALA A 1 176 ? 16.041 1.356 -2.313 1.00 83.25 176 ALA A CA 1
ATOM 1428 C C . ALA A 1 176 ? 16.748 1.256 -3.674 1.00 83.25 176 ALA A C 1
ATOM 1430 O O . ALA A 1 176 ? 17.879 1.716 -3.833 1.00 83.25 176 ALA A O 1
ATOM 1431 N N . VAL A 1 177 ? 16.047 0.658 -4.639 1.00 88.12 177 VAL A N 1
ATOM 1432 C CA . VAL A 1 177 ? 16.392 0.686 -6.068 1.00 88.12 177 VAL A CA 1
ATOM 1433 C C . VAL A 1 177 ? 15.692 1.867 -6.730 1.00 88.12 177 VAL A C 1
ATOM 1435 O O . VAL A 1 177 ? 14.550 2.171 -6.384 1.00 88.12 177 VAL A O 1
ATOM 1438 N N . SER A 1 178 ? 16.358 2.517 -7.676 1.00 86.31 178 SER A N 1
ATOM 1439 C CA . SER A 1 178 ? 15.801 3.634 -8.444 1.00 86.31 178 SER A CA 1
ATOM 1440 C C . SER A 1 178 ? 15.989 3.457 -9.947 1.00 86.31 178 SER A C 1
ATOM 1442 O O . SER A 1 178 ? 15.035 3.651 -10.696 1.00 86.31 178 SER A O 1
ATOM 1444 N N . SER A 1 179 ? 17.176 3.047 -10.399 1.00 91.25 179 SER A N 1
ATOM 1445 C CA . SER A 1 179 ? 17.480 2.892 -11.826 1.00 91.25 179 SER A CA 1
ATOM 1446 C C . SER A 1 179 ? 18.009 1.516 -12.219 1.00 91.25 179 SER A C 1
ATOM 1448 O O . SER A 1 179 ? 17.974 1.178 -13.403 1.00 91.25 179 SER A O 1
ATOM 1450 N N . LYS A 1 180 ? 18.480 0.696 -11.266 1.00 93.25 180 LYS A N 1
ATOM 1451 C CA . LYS A 1 180 ? 19.049 -0.631 -11.559 1.00 93.25 180 LYS A CA 1
ATOM 1452 C C . LYS A 1 180 ? 18.609 -1.698 -10.564 1.00 93.25 180 LYS A C 1
ATOM 1454 O O . LYS A 1 180 ? 18.548 -1.464 -9.359 1.00 93.25 180 LYS A O 1
ATOM 1459 N N . TYR A 1 181 ? 18.344 -2.894 -11.082 1.00 92.25 181 TYR A N 1
ATOM 1460 C CA . TYR A 1 181 ? 18.048 -4.096 -10.301 1.00 92.25 181 TYR A CA 1
ATOM 1461 C C . TYR A 1 181 ? 18.380 -5.341 -11.130 1.00 92.25 181 TYR A C 1
ATOM 1463 O O . TYR A 1 181 ? 17.818 -5.532 -12.203 1.00 92.25 181 TYR A O 1
ATOM 1471 N N . ASP A 1 182 ? 19.273 -6.204 -10.644 1.00 94.50 182 ASP A N 1
ATOM 1472 C CA . ASP A 1 182 ? 19.767 -7.362 -11.396 1.00 94.50 182 ASP A CA 1
ATOM 1473 C C . ASP A 1 182 ? 20.257 -6.991 -12.815 1.00 94.50 182 ASP A C 1
ATOM 1475 O O . ASP A 1 182 ? 21.199 -6.207 -12.976 1.00 94.50 182 ASP A O 1
ATOM 1479 N N . ASN A 1 183 ? 19.625 -7.535 -13.858 1.00 95.56 183 ASN A N 1
ATOM 1480 C CA . ASN A 1 183 ? 19.919 -7.215 -15.245 1.00 95.56 183 ASN A CA 1
ATOM 1481 C C . ASN A 1 183 ? 19.035 -6.082 -15.797 1.00 95.56 183 ASN A C 1
ATOM 1483 O O . ASN A 1 183 ? 19.229 -5.702 -16.951 1.00 95.56 183 ASN A O 1
ATOM 1487 N N . PHE A 1 184 ? 18.137 -5.509 -14.991 1.00 96.56 184 PHE A N 1
ATOM 1488 C CA . PHE A 1 184 ? 17.306 -4.363 -15.354 1.00 96.56 184 PHE A CA 1
ATOM 1489 C C . PHE A 1 184 ? 18.041 -3.038 -15.155 1.00 96.56 184 PHE A C 1
ATOM 1491 O O . PHE A 1 184 ? 18.754 -2.842 -14.167 1.00 96.56 184 PHE A O 1
ATOM 1498 N N . GLU A 1 185 ? 17.846 -2.116 -16.093 1.00 95.81 185 GLU A N 1
ATOM 1499 C CA . GLU A 1 185 ? 18.464 -0.793 -16.083 1.00 95.81 185 GLU A CA 1
ATOM 1500 C C . GLU A 1 185 ? 17.567 0.227 -16.791 1.00 95.81 185 GLU A C 1
ATOM 1502 O O . GLU A 1 185 ? 17.046 -0.046 -17.872 1.00 95.81 185 GLU A O 1
ATOM 1507 N N . THR A 1 186 ? 17.364 1.400 -16.196 1.00 95.25 186 THR A N 1
ATOM 1508 C CA . THR A 1 186 ? 16.574 2.460 -16.831 1.00 95.25 186 THR A CA 1
ATOM 1509 C C . THR A 1 186 ? 17.235 2.899 -18.135 1.00 95.25 186 THR A C 1
ATOM 1511 O O . THR A 1 186 ? 18.435 3.165 -18.179 1.00 95.25 186 THR A O 1
ATOM 1514 N N . LEU A 1 187 ? 16.443 2.996 -19.201 1.00 94.62 187 LEU A N 1
ATOM 1515 C CA . LEU A 1 187 ? 16.864 3.525 -20.488 1.00 94.62 187 LEU A CA 1
ATOM 1516 C C . LEU A 1 187 ? 16.797 5.052 -20.454 1.00 94.62 187 LEU A C 1
ATOM 1518 O O . LEU A 1 187 ? 15.719 5.642 -20.406 1.00 94.62 187 LEU A O 1
ATOM 1522 N N . THR A 1 188 ? 17.960 5.685 -20.508 1.00 90.31 188 THR A N 1
ATOM 1523 C CA . THR A 1 188 ? 18.114 7.137 -20.659 1.00 90.31 188 THR A CA 1
ATOM 1524 C C . THR A 1 188 ? 18.800 7.458 -21.989 1.00 90.31 188 THR A C 1
ATOM 1526 O O . THR A 1 188 ? 19.492 6.588 -22.517 1.00 90.31 188 THR A O 1
ATOM 1529 N N . PRO A 1 189 ? 18.707 8.694 -22.517 1.00 85.69 189 PRO A N 1
ATOM 1530 C CA . PRO A 1 189 ? 19.403 9.091 -23.750 1.00 85.69 189 PRO A CA 1
ATOM 1531 C C . PRO A 1 189 ? 20.919 8.820 -23.758 1.00 85.69 189 PRO A C 1
ATOM 1533 O O . PRO A 1 189 ? 21.518 8.621 -24.811 1.00 85.69 189 PRO A O 1
ATOM 1536 N N . GLU A 1 190 ? 21.543 8.777 -22.581 1.00 85.75 190 GLU A N 1
ATOM 1537 C CA . GLU A 1 190 ? 22.978 8.525 -22.388 1.00 85.75 190 GLU A CA 1
ATOM 1538 C C . GLU A 1 190 ? 23.324 7.026 -22.323 1.00 85.75 190 GLU A C 1
ATOM 1540 O O . GLU A 1 190 ? 24.496 6.636 -22.342 1.00 85.75 190 GLU A O 1
ATOM 1545 N N . THR A 1 191 ? 22.312 6.162 -22.228 1.00 89.69 191 THR A N 1
ATOM 1546 C CA . THR A 1 191 ? 22.490 4.725 -22.035 1.00 89.69 191 THR A CA 1
ATOM 1547 C C . THR A 1 191 ? 23.046 4.073 -23.296 1.00 89.69 191 THR A C 1
ATOM 1549 O O . THR A 1 191 ? 22.417 4.058 -24.352 1.00 89.69 191 THR A O 1
ATOM 1552 N N . LYS A 1 192 ? 24.220 3.447 -23.171 1.00 90.06 192 LYS A N 1
ATOM 1553 C CA . LYS A 1 192 ? 24.788 2.592 -24.221 1.00 90.06 192 LYS A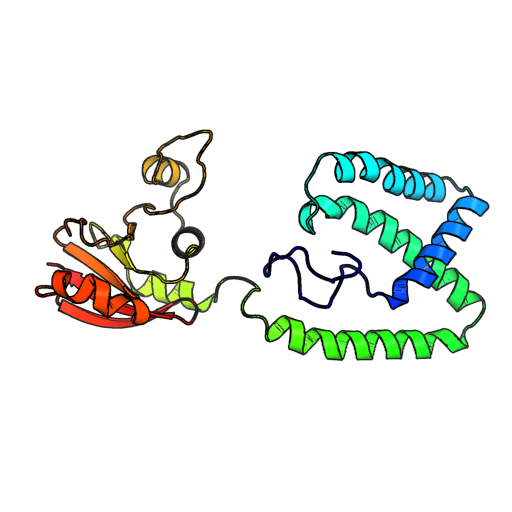 CA 1
ATOM 1554 C C . LYS A 1 192 ? 24.176 1.195 -24.132 1.00 90.06 192 LYS A C 1
ATOM 1556 O O . LYS A 1 192 ? 24.564 0.400 -23.271 1.00 90.06 192 LYS A O 1
ATOM 1561 N N . VAL A 1 193 ? 23.221 0.912 -25.015 1.00 91.69 193 VAL A N 1
ATOM 1562 C CA . VAL A 1 193 ? 22.543 -0.389 -25.104 1.00 91.69 193 VAL A CA 1
ATOM 1563 C C . VAL A 1 193 ? 23.551 -1.476 -25.496 1.00 91.69 193 VAL A C 1
ATOM 1565 O O . VAL A 1 193 ? 24.338 -1.307 -26.426 1.00 91.69 193 VAL A O 1
ATOM 1568 N N . LYS A 1 194 ? 23.570 -2.581 -24.743 1.00 92.75 194 LYS A N 1
ATOM 1569 C CA . LYS A 1 194 ? 24.435 -3.744 -25.004 1.00 92.75 194 LYS A CA 1
ATOM 1570 C C . LYS A 1 194 ? 23.773 -4.727 -25.971 1.00 92.75 194 LYS A C 1
ATOM 1572 O O . LYS A 1 194 ? 22.559 -4.897 -25.915 1.00 92.75 194 LYS A O 1
ATOM 1577 N N . SER A 1 195 ? 24.575 -5.457 -26.748 1.00 92.81 195 SER A N 1
ATOM 1578 C CA . SER A 1 195 ? 24.111 -6.594 -27.562 1.00 92.81 195 SER A CA 1
ATOM 1579 C C . SER A 1 195 ? 23.424 -7.677 -26.729 1.00 92.81 195 SER A C 1
ATOM 1581 O O . SER A 1 195 ? 23.732 -7.851 -25.542 1.00 92.81 195 SER A O 1
ATOM 1583 N N . ASN A 1 196 ? 22.514 -8.420 -27.355 1.00 95.38 196 ASN A N 1
ATOM 1584 C CA . ASN A 1 196 ? 21.623 -9.388 -26.720 1.00 95.38 196 ASN A CA 1
ATOM 1585 C C . ASN A 1 196 ? 20.858 -8.814 -25.509 1.00 95.38 196 ASN A C 1
ATOM 1587 O O . ASN A 1 196 ? 20.932 -9.354 -24.395 1.00 95.38 196 ASN A O 1
ATOM 1591 N N . SER A 1 197 ? 20.147 -7.705 -25.727 1.00 96.88 197 SER A N 1
ATOM 1592 C CA . SER A 1 197 ? 19.332 -7.045 -24.700 1.00 96.88 197 SER A CA 1
ATOM 1593 C C . SER A 1 197 ? 17.864 -6.956 -25.095 1.00 96.88 197 SER A C 1
ATOM 1595 O O . SER A 1 197 ? 17.520 -6.803 -26.267 1.00 96.88 197 SER A O 1
ATOM 1597 N N . LEU A 1 198 ? 16.997 -7.013 -24.089 1.00 97.50 198 LEU A N 1
ATOM 1598 C CA . LEU A 1 198 ? 15.577 -6.710 -24.227 1.00 97.50 198 LEU A CA 1
ATOM 1599 C C . LEU A 1 198 ? 15.342 -5.245 -23.850 1.00 97.50 198 LEU A C 1
ATOM 1601 O O . LEU A 1 198 ? 15.976 -4.741 -22.925 1.00 97.50 198 LEU A O 1
ATOM 1605 N N . ILE A 1 199 ? 14.430 -4.561 -24.534 1.00 97.31 199 ILE A N 1
ATOM 1606 C CA . ILE A 1 199 ? 14.087 -3.167 -24.239 1.00 97.31 199 ILE A CA 1
ATOM 1607 C C . ILE A 1 199 ? 12.574 -3.055 -24.070 1.00 97.31 199 ILE A C 1
ATOM 1609 O O . ILE A 1 199 ? 11.819 -3.423 -24.967 1.00 97.31 199 ILE A O 1
ATOM 1613 N N . LEU A 1 200 ? 12.135 -2.552 -22.919 1.00 97.12 200 LEU A N 1
ATOM 1614 C CA . LEU A 1 200 ? 10.736 -2.326 -22.567 1.00 97.12 200 LEU A CA 1
ATOM 1615 C C . LEU A 1 200 ? 10.452 -0.827 -22.570 1.00 97.12 200 LEU A C 1
ATOM 1617 O O . LEU A 1 200 ? 10.903 -0.105 -21.690 1.00 97.12 200 LEU A O 1
ATOM 1621 N N . VAL A 1 201 ? 9.698 -0.344 -23.548 1.00 96.69 201 VAL A N 1
ATOM 1622 C CA . VAL A 1 201 ? 9.428 1.0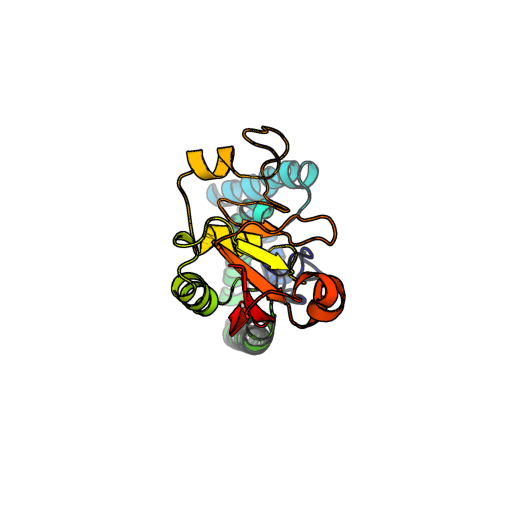89 -23.687 1.00 96.69 201 VAL A CA 1
ATOM 1623 C C . VAL A 1 201 ? 7.975 1.373 -23.357 1.00 96.69 201 VAL A C 1
ATOM 1625 O O . VAL A 1 201 ? 7.091 0.957 -24.107 1.00 96.69 201 VAL A O 1
ATOM 1628 N N . ASP A 1 202 ? 7.724 2.087 -22.261 1.00 96.19 202 ASP A N 1
ATOM 1629 C CA . ASP A 1 202 ? 6.412 2.672 -21.976 1.00 96.19 202 ASP A CA 1
ATOM 1630 C C . ASP A 1 202 ? 5.987 3.538 -23.168 1.00 96.19 202 ASP A C 1
ATOM 1632 O O . ASP A 1 202 ? 6.705 4.457 -23.573 1.00 96.19 202 ASP A O 1
ATOM 1636 N N . GLN A 1 203 ? 4.825 3.236 -23.752 1.00 94.94 203 GLN A N 1
ATOM 1637 C CA . GLN A 1 203 ? 4.331 3.928 -24.944 1.00 94.94 203 GLN A CA 1
ATOM 1638 C C . GLN A 1 203 ? 4.207 5.445 -24.753 1.00 94.94 203 GLN A C 1
ATOM 1640 O O . GLN A 1 203 ? 4.406 6.186 -25.715 1.00 94.94 203 GLN A O 1
ATOM 1645 N N . SER A 1 204 ? 3.935 5.915 -23.532 1.00 94.19 204 SER A N 1
ATOM 1646 C CA . SER A 1 204 ? 3.873 7.350 -23.220 1.00 94.19 204 SER A CA 1
ATOM 1647 C C . SER A 1 204 ? 5.241 8.042 -23.289 1.00 94.19 204 SER A C 1
ATOM 1649 O O . SER A 1 204 ? 5.317 9.241 -23.550 1.00 94.19 204 SER A O 1
ATOM 1651 N N . LEU A 1 205 ? 6.327 7.283 -23.113 1.00 94.06 205 LEU A N 1
ATOM 1652 C CA . LEU A 1 205 ? 7.709 7.767 -23.136 1.00 94.06 205 LEU A CA 1
ATOM 1653 C C . LEU A 1 205 ? 8.442 7.424 -24.438 1.00 94.06 205 LEU A C 1
ATOM 1655 O O . LEU A 1 205 ? 9.580 7.851 -24.630 1.00 94.06 205 LEU A O 1
ATOM 1659 N N . LEU A 1 206 ? 7.800 6.697 -25.359 1.00 91.69 206 LEU A N 1
ATOM 1660 C CA . LEU A 1 206 ? 8.376 6.317 -26.649 1.00 91.69 206 LEU A CA 1
ATOM 1661 C C . LEU A 1 206 ? 8.986 7.503 -27.425 1.00 91.69 206 LEU A C 1
ATOM 1663 O O . LEU A 1 206 ? 10.111 7.342 -27.903 1.00 91.69 206 LEU A O 1
ATOM 1667 N N . PRO A 1 207 ? 8.349 8.693 -27.512 1.00 90.62 207 PRO A N 1
ATOM 1668 C CA . PRO A 1 207 ? 8.925 9.827 -28.239 1.00 90.62 207 PRO A CA 1
ATOM 1669 C C . PRO A 1 207 ? 10.298 10.274 -27.717 1.00 90.62 207 PRO A C 1
ATOM 1671 O O . PRO A 1 207 ? 11.104 10.792 -28.483 1.00 90.62 207 PRO A O 1
ATOM 1674 N N . GLN A 1 208 ? 10.591 10.052 -26.431 1.00 88.81 208 GLN A N 1
ATOM 1675 C CA . GLN A 1 208 ? 11.847 10.478 -25.800 1.00 88.81 208 GLN A CA 1
ATOM 1676 C C . GLN A 1 208 ? 13.027 9.566 -26.157 1.00 88.81 208 GLN A C 1
ATOM 1678 O O . GLN A 1 208 ? 14.176 9.998 -26.117 1.00 88.81 208 GLN A O 1
ATOM 1683 N N . VAL A 1 209 ? 12.749 8.308 -26.509 1.00 89.25 209 VAL A N 1
ATOM 1684 C CA . VAL A 1 209 ? 13.772 7.280 -26.767 1.00 89.25 209 VAL A CA 1
ATOM 1685 C C . VAL A 1 209 ? 13.734 6.737 -28.194 1.00 89.25 209 VAL A C 1
ATOM 1687 O O . VAL A 1 209 ? 14.577 5.924 -28.559 1.00 89.25 209 VAL A O 1
ATOM 1690 N N . GLN A 1 210 ? 12.809 7.203 -29.038 1.00 86.12 210 GLN A N 1
ATOM 1691 C CA . GLN A 1 210 ? 12.627 6.707 -30.406 1.00 86.12 210 GLN A CA 1
ATOM 1692 C C . GLN A 1 210 ? 13.912 6.777 -31.247 1.00 86.12 210 GLN A C 1
ATOM 1694 O O . GLN A 1 210 ? 14.194 5.853 -32.007 1.00 86.12 210 GLN A O 1
ATOM 1699 N N . GLY A 1 211 ? 14.723 7.826 -31.067 1.00 84.38 211 GLY A N 1
ATOM 1700 C CA . GLY A 1 211 ? 16.01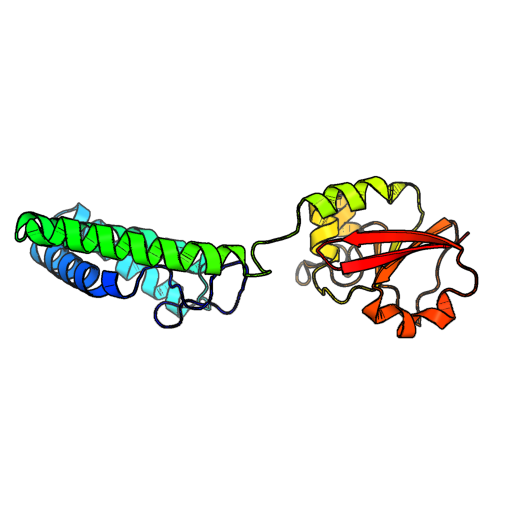0 7.973 -31.754 1.00 84.38 211 GLY A CA 1
ATOM 1701 C C . GLY A 1 211 ? 17.051 6.910 -31.375 1.00 84.38 211 GLY A C 1
ATOM 1702 O O . GLY A 1 211 ? 17.945 6.626 -32.166 1.00 84.38 211 GLY A O 1
ATOM 1703 N N . MET A 1 212 ? 16.919 6.286 -30.201 1.00 85.00 212 MET A N 1
ATOM 1704 C CA . MET A 1 212 ? 17.811 5.218 -29.738 1.00 85.00 212 MET A CA 1
ATOM 1705 C C . MET A 1 212 ? 17.433 3.850 -30.316 1.00 85.00 212 MET A C 1
ATOM 1707 O O . MET A 1 212 ? 18.303 3.004 -30.493 1.00 85.00 212 MET A O 1
ATOM 1711 N N . LEU A 1 213 ? 16.152 3.651 -30.642 1.00 86.56 213 LEU A N 1
ATOM 1712 C CA . LEU A 1 213 ? 15.590 2.356 -31.042 1.00 86.56 213 LEU A CA 1
ATOM 1713 C C . LEU A 1 213 ? 15.798 2.016 -32.524 1.00 86.56 213 LEU A C 1
ATOM 1715 O O . LEU A 1 213 ? 15.326 0.983 -32.989 1.00 86.56 213 LEU A O 1
ATOM 1719 N N . GLY A 1 214 ? 16.463 2.876 -33.302 1.00 77.38 214 GLY A N 1
ATOM 1720 C CA . GLY A 1 214 ? 16.477 2.791 -34.769 1.00 77.38 214 GLY A CA 1
ATOM 1721 C C . GLY A 1 214 ? 17.021 1.480 -35.357 1.00 77.38 214 GLY A C 1
ATOM 1722 O O . GLY A 1 214 ? 16.733 1.172 -36.510 1.00 77.38 214 GLY A O 1
ATOM 1723 N N . LYS A 1 215 ? 17.790 0.701 -34.586 1.00 80.50 215 LYS A N 1
ATOM 1724 C CA . LYS A 1 215 ? 18.323 -0.614 -34.991 1.00 80.50 215 LYS A CA 1
ATOM 1725 C C . LYS A 1 215 ? 17.631 -1.792 -34.296 1.00 80.50 215 LYS A C 1
ATOM 1727 O O . LYS A 1 215 ? 17.965 -2.940 -34.583 1.00 80.50 215 LYS A O 1
ATOM 1732 N N . ASP A 1 216 ? 16.681 -1.522 -33.408 1.00 90.75 216 ASP A N 1
ATOM 1733 C CA . ASP A 1 216 ? 16.103 -2.524 -32.524 1.00 90.75 216 ASP A CA 1
ATOM 1734 C C . ASP A 1 216 ? 14.872 -3.164 -33.156 1.00 90.75 216 ASP A C 1
ATOM 1736 O O . ASP A 1 216 ? 13.993 -2.502 -33.714 1.00 90.75 216 ASP A O 1
ATOM 1740 N N . LYS A 1 217 ? 14.780 -4.489 -33.052 1.00 92.81 217 LYS A N 1
ATOM 1741 C CA . LYS A 1 217 ? 13.674 -5.243 -33.636 1.00 92.81 217 LYS A CA 1
ATOM 1742 C C . LYS A 1 217 ? 12.486 -5.241 -32.685 1.00 92.81 217 LYS A C 1
ATOM 1744 O O . LYS A 1 217 ? 12.549 -5.867 -31.628 1.00 92.81 217 LYS A O 1
ATOM 1749 N N . TYR A 1 218 ? 11.387 -4.600 -33.077 1.00 95.62 218 TYR A N 1
ATOM 1750 C CA . TYR A 1 218 ? 10.112 -4.725 -32.368 1.00 95.62 218 TYR A CA 1
ATOM 1751 C C . TYR A 1 218 ? 9.658 -6.192 -32.330 1.00 95.62 218 TYR A C 1
ATOM 1753 O O . TYR A 1 218 ? 9.699 -6.890 -33.344 1.00 95.62 218 TYR A O 1
ATOM 1761 N N . GLN A 1 219 ? 9.226 -6.649 -31.158 1.00 94.94 219 GLN A N 1
ATOM 1762 C CA . GLN A 1 219 ? 8.770 -8.018 -30.921 1.00 94.94 219 GLN A CA 1
ATOM 1763 C C . GLN A 1 219 ? 7.260 -8.066 -30.689 1.00 94.94 219 GLN A C 1
ATOM 1765 O O . GLN A 1 219 ? 6.542 -8.781 -31.382 1.00 94.94 219 GLN A O 1
ATOM 1770 N N . LYS A 1 220 ? 6.777 -7.329 -29.683 1.00 96.00 220 LYS A N 1
ATOM 1771 C CA . LYS A 1 220 ? 5.373 -7.331 -29.251 1.00 96.00 220 LYS A CA 1
ATOM 1772 C C . LYS A 1 220 ? 5.080 -6.142 -28.344 1.00 96.00 220 LYS A C 1
ATOM 1774 O O . LYS A 1 220 ? 5.995 -5.492 -27.847 1.00 96.00 220 LYS A O 1
ATOM 1779 N N . THR A 1 221 ? 3.806 -5.904 -28.065 1.00 97.12 221 THR A N 1
ATOM 1780 C CA . THR A 1 221 ? 3.368 -4.999 -26.998 1.00 97.12 221 THR A CA 1
ATOM 1781 C C . THR A 1 221 ? 2.796 -5.829 -25.860 1.00 97.12 221 THR A C 1
ATOM 1783 O O . THR A 1 221 ? 2.015 -6.752 -26.086 1.00 97.12 221 THR A O 1
ATOM 1786 N N . VAL A 1 222 ? 3.189 -5.508 -24.632 1.00 95.94 222 VAL A N 1
ATOM 1787 C CA . VAL A 1 222 ? 2.695 -6.154 -23.413 1.00 95.94 222 VAL A CA 1
ATOM 1788 C C . VAL A 1 222 ? 2.082 -5.116 -22.486 1.00 95.94 222 VAL A C 1
ATOM 1790 O O . VAL A 1 222 ? 2.424 -3.942 -22.560 1.00 95.94 222 VAL A O 1
ATOM 1793 N N . THR A 1 223 ? 1.166 -5.536 -21.617 1.00 94.19 223 THR A N 1
ATOM 1794 C CA . THR A 1 223 ? 0.606 -4.655 -20.584 1.00 94.19 223 THR A CA 1
ATOM 1795 C C . THR A 1 223 ? 1.130 -5.094 -19.226 1.00 94.19 223 THR A C 1
ATOM 1797 O O . THR A 1 223 ? 0.934 -6.244 -18.838 1.00 94.19 223 THR A O 1
ATOM 1800 N N . ILE A 1 224 ? 1.811 -4.193 -18.525 1.00 91.81 224 ILE A N 1
ATOM 1801 C CA . ILE A 1 224 ? 2.354 -4.405 -17.182 1.00 91.81 224 ILE A CA 1
ATOM 1802 C C . ILE A 1 224 ? 1.755 -3.304 -16.312 1.00 91.81 224 ILE A C 1
ATOM 1804 O O . ILE A 1 224 ? 1.917 -2.123 -16.601 1.00 91.81 224 ILE A O 1
ATOM 1808 N N . ASN A 1 225 ? 1.003 -3.696 -15.288 1.00 88.00 225 ASN A N 1
ATOM 1809 C CA . ASN A 1 225 ? 0.347 -2.797 -14.341 1.00 88.00 225 ASN A CA 1
ATOM 1810 C C . ASN A 1 225 ? -0.452 -1.660 -15.009 1.00 88.00 225 ASN A C 1
ATOM 1812 O O . ASN A 1 225 ? -0.249 -0.483 -14.718 1.00 88.00 225 ASN A O 1
ATOM 1816 N N . ASN A 1 226 ? -1.333 -2.032 -15.948 1.00 87.19 226 ASN A N 1
ATOM 1817 C CA . ASN A 1 226 ? -2.148 -1.143 -16.793 1.00 87.19 226 ASN A CA 1
ATOM 1818 C C . ASN A 1 226 ? -1.382 -0.200 -17.739 1.00 87.19 226 ASN A C 1
ATOM 1820 O O . ASN A 1 226 ? -2.014 0.578 -18.450 1.00 87.19 226 ASN A O 1
ATOM 1824 N N . ILE A 1 227 ? -0.055 -0.303 -17.826 1.00 90.81 227 ILE A N 1
ATOM 1825 C CA . ILE A 1 227 ? 0.755 0.440 -18.793 1.00 90.81 227 ILE A CA 1
ATOM 1826 C C . ILE A 1 227 ? 1.149 -0.476 -19.944 1.00 90.81 227 ILE A C 1
ATOM 1828 O O . ILE A 1 227 ? 1.546 -1.626 -19.745 1.00 90.81 227 ILE A O 1
ATOM 1832 N N . LYS A 1 228 ? 1.038 0.037 -21.170 1.00 95.38 228 LYS A N 1
ATOM 1833 C CA . LYS A 1 228 ? 1.476 -0.666 -22.376 1.00 95.38 228 LYS A CA 1
ATOM 1834 C C . LYS A 1 228 ? 2.957 -0.400 -22.623 1.00 95.38 228 LYS A C 1
ATOM 1836 O O . LYS A 1 228 ? 3.363 0.746 -22.799 1.00 95.38 228 LYS A O 1
ATOM 1841 N N . TYR A 1 229 ? 3.731 -1.474 -22.708 1.00 96.94 229 TYR A N 1
ATOM 1842 C CA . TYR A 1 229 ? 5.148 -1.451 -23.041 1.00 96.94 229 TYR A CA 1
ATOM 1843 C C . TYR A 1 229 ? 5.367 -2.094 -24.406 1.00 96.94 229 TYR A C 1
ATOM 1845 O O . TYR A 1 229 ? 4.950 -3.231 -24.648 1.00 96.94 229 TYR A O 1
ATOM 1853 N N . ASN A 1 230 ? 6.045 -1.381 -25.296 1.00 97.25 230 ASN A N 1
ATOM 1854 C CA . ASN A 1 230 ? 6.578 -1.954 -26.523 1.00 97.25 230 ASN A CA 1
ATOM 1855 C C . ASN A 1 230 ? 7.880 -2.688 -26.202 1.00 97.25 230 ASN A C 1
ATOM 1857 O O . ASN A 1 230 ? 8.771 -2.134 -25.562 1.00 97.25 230 ASN A O 1
ATOM 1861 N N . VAL A 1 231 ? 7.979 -3.935 -26.647 1.00 97.25 231 VAL A N 1
ATOM 1862 C CA . VAL A 1 231 ? 9.125 -4.806 -26.408 1.00 97.25 231 VAL A CA 1
ATOM 1863 C C . VAL A 1 231 ? 9.977 -4.848 -27.666 1.00 97.25 231 VAL A C 1
ATOM 1865 O O . VAL A 1 231 ? 9.488 -5.240 -28.728 1.00 97.25 231 VAL A O 1
ATOM 1868 N N . TYR A 1 232 ? 11.249 -4.490 -27.537 1.00 96.88 232 TYR A N 1
ATOM 1869 C CA . TYR A 1 232 ? 12.236 -4.553 -28.608 1.00 96.88 232 TYR A CA 1
ATOM 1870 C C . TYR A 1 232 ? 13.388 -5.477 -28.225 1.00 96.88 232 TYR A C 1
ATOM 1872 O O . TYR A 1 232 ? 13.699 -5.658 -27.048 1.00 96.88 232 TYR A O 1
ATOM 1880 N N . TYR A 1 233 ? 14.025 -6.051 -29.237 1.00 96.31 233 TYR A N 1
ATOM 1881 C CA . TYR A 1 233 ? 15.248 -6.824 -29.107 1.00 96.31 233 TYR A CA 1
ATOM 1882 C C . TYR A 1 233 ? 16.403 -6.079 -29.769 1.00 96.31 233 TYR A C 1
ATOM 1884 O O . TYR A 1 233 ? 16.325 -5.744 -30.954 1.00 96.31 233 TYR A O 1
ATOM 1892 N N . HIS A 1 234 ? 17.468 -5.864 -29.004 1.00 94.75 234 HIS A N 1
ATOM 1893 C CA . HIS A 1 234 ? 18.735 -5.342 -29.492 1.00 94.75 234 HIS A CA 1
ATOM 1894 C C . HIS A 1 234 ? 19.713 -6.504 -29.661 1.00 94.75 234 HIS A C 1
ATOM 1896 O O . HIS A 1 234 ? 20.072 -7.166 -28.679 1.00 94.75 234 HIS A O 1
ATOM 1902 N N . ALA A 1 235 ? 20.092 -6.757 -30.915 1.00 89.19 235 ALA A N 1
ATOM 1903 C CA . ALA A 1 235 ? 20.987 -7.845 -31.301 1.00 89.19 235 ALA A CA 1
ATOM 1904 C C . ALA A 1 235 ? 22.401 -7.652 -30.738 1.00 89.19 235 ALA A C 1
ATOM 1906 O O . ALA A 1 235 ? 22.934 -6.524 -30.777 1.00 89.19 235 ALA A O 1
#